Protein 3OXH (pdb70)

Secondary structure (DSSP, 8-state):
-TT--TTS--B-S---TTSEEEEEEEES-HHHHHHHHHHHH--EEEEE---EEEEEETTEEEEEEEE--S-----EEEEEEE-S-HHHHHTTTTTTT-EEEEEEEEETTTEEEEEEE-TT--EEEEEEESS--S-SB-SSTTSEEEEEEE-S-HHHHHHHHHHHH--EEEE--EEEEETTEEEEEEE--SSTT--SEEEEEEE-S-HHHHHHHHHHTT-EEEEEEEEETTTEEEEEEE-TTS-EEEEEEE-

Sequence (251 aa):
HHHSGSHMMPKRSEYRQGTPNWVDLQTTDQSAAKKFYTSSLFGWGYDDNPGVYSMATLNGEAVAAIAPMPPGAMPPIWNTYIAVDDVDAVVDKVVPGGGQVMMPAFDIGDAGRMSFITDPTGAAVGLWQANRHIGATLVNETGTLIWNELLTDKPDLALAFYEAVVGLTHSSMYRVLKAGDAEVGGCMEPPMPGVPNHWHVYFAVDDADATAAKAAAAGGQVIAEPADIPSVGRFAVLSDPQGAIFSVLKAA

Organism: Mycobacterium tuberculosis (strain ATCC 25618 / H37Rv) (NCBI:txid83332)

Structure (mmCIF, N/CA/C/O backbone):
data_3OXH
#
_entry.id   3OXH
#
_cell.length_a   81.597
_cell.length_b   81.981
_cell.length_c   36.037
_cell.angle_alpha   90.00
_cell.angle_beta   90.00
_cell.angle_gamma   90.00
#
_symmetry.space_group_name_H-M   'P 21 21 2'
#
loop_
_entity.id
_entity.type
_entity.pdbx_description
1 polymer 'RV0577 PROTEIN'
2 non-polymer 'CHLORIDE ION'
3 non-polymer 'PARA-MERCURY-BENZENESULFONIC ACID'
4 non-polymer Xylitol
5 water water
#
loop_
_atom_site.group_PDB
_atom_site.id
_atom_site.type_symbol
_atom_site.label_atom_id
_atom_site.label_alt_id
_atom_site.label_comp_id
_atom_site.label_asym_id
_atom_site.label_entity_id
_atom_site.label_seq_id
_atom_site.pdbx_PDB_ins_code
_atom_site.Cartn_x
_atom_site.Cartn_y
_atom_site.Cartn_z
_atom_site.occupancy
_atom_site.B_iso_or_equiv
_atom_site.auth_seq_id
_atom_site.auth_comp_id
_atom_site.auth_asym_id
_atom_site.auth_atom_id
_atom_site.pdbx_PDB_model_num
ATOM 1 N N . HIS A 1 8 ? 35.877 16.432 17.017 1.00 29.00 -13 HIS A N 1
ATOM 2 C CA . HIS A 1 8 ? 35.278 16.067 15.705 1.00 28.63 -13 HIS A CA 1
ATOM 3 C C . HIS A 1 8 ? 35.926 14.802 15.135 1.00 28.41 -13 HIS A C 1
ATOM 4 O O . HIS A 1 8 ? 37.139 14.636 15.238 1.00 28.58 -13 HIS A O 1
ATOM 11 N N . HIS A 1 9 ? 35.135 13.939 14.507 1.00 28.33 -12 HIS A N 1
ATOM 12 C CA . HIS A 1 9 ? 35.629 12.612 14.095 1.00 28.82 -12 HIS A CA 1
ATOM 13 C C . HIS A 1 9 ? 36.746 12.646 13.043 1.00 30.44 -12 HIS A C 1
ATOM 14 O O . HIS A 1 9 ? 37.582 11.751 12.993 1.00 30.64 -12 HIS A O 1
ATOM 21 N N . HIS A 1 10 ? 36.738 13.670 12.203 1.00 32.66 -11 HIS A N 1
ATOM 22 C CA . HIS A 1 10 ? 37.780 13.842 11.192 1.00 34.51 -11 HIS A CA 1
ATOM 23 C C . HIS A 1 10 ? 39.148 14.162 11.813 1.00 36.08 -11 HIS A C 1
ATOM 24 O O . HIS A 1 10 ? 40.135 14.296 11.091 1.00 37.04 -11 HIS A O 1
ATOM 31 N N . SER A 1 11 ? 39.201 14.300 13.138 1.00 37.53 -10 SER A N 1
ATOM 32 C CA . SER A 1 11 ? 40.442 14.620 13.844 1.00 38.65 -10 SER A CA 1
ATOM 33 C C . SER A 1 11 ? 41.428 13.463 13.799 1.00 39.22 -10 SER A C 1
ATOM 34 O O . SER A 1 11 ? 41.129 12.396 13.259 1.00 40.67 -10 SER A O 1
ATOM 37 N N . GLY A 1 18 ? 9.828 24.166 -14.472 1.00 35.56 -3 GLY A N 1
ATOM 38 C CA . GLY A 1 18 ? 10.736 23.278 -13.743 1.00 35.47 -3 GLY A CA 1
ATOM 39 C C . GLY A 1 18 ? 10.640 23.428 -12.232 1.00 35.26 -3 GLY A C 1
ATOM 40 O O . GLY A 1 18 ? 11.333 22.725 -11.492 1.00 35.99 -3 GLY A O 1
ATOM 41 N N . SER A 1 19 ? 9.764 24.323 -11.777 1.00 34.28 -2 SER A N 1
ATOM 42 C CA . SER A 1 19 ? 9.592 24.636 -10.351 1.00 33.53 -2 SER A CA 1
ATOM 43 C C . SER A 1 19 ? 9.204 23.442 -9.468 1.00 32.91 -2 SER A C 1
ATOM 44 O O . SER A 1 19 ? 9.445 23.454 -8.271 1.00 32.99 -2 SER A O 1
ATOM 47 N N . HIS A 1 20 ? 8.605 22.419 -10.072 1.00 31.75 -1 HIS A N 1
ATOM 48 C CA . HIS A 1 20 ? 8.053 21.249 -9.363 1.00 30.89 -1 HIS A CA 1
ATOM 49 C C . HIS A 1 20 ? 9.027 20.054 -9.291 1.00 30.03 -1 HIS A C 1
ATOM 50 O O . HIS A 1 20 ? 8.654 18.964 -8.886 1.00 29.98 -1 HIS A O 1
ATOM 57 N N . MET A 1 21 ? 10.266 20.254 -9.699 1.00 29.24 0 MET A N 1
ATOM 58 C CA . MET A 1 21 ? 11.182 19.130 -9.822 1.00 29.35 0 MET A CA 1
ATOM 59 C C . MET A 1 21 ? 11.609 18.610 -8.474 1.00 27.36 0 MET A C 1
ATOM 60 O O . MET A 1 21 ? 11.479 19.301 -7.453 1.00 25.78 0 MET A O 1
ATOM 65 N N . MET A 1 22 ? 12.111 17.385 -8.463 1.00 33.36 1 MET A N 1
ATOM 66 C CA . MET A 1 22 ? 12.571 16.818 -7.219 1.00 31.81 1 MET A CA 1
ATOM 67 C C . MET A 1 22 ? 13.802 17.559 -6.710 1.00 28.35 1 MET A C 1
ATOM 68 O O . MET A 1 22 ? 14.619 18.022 -7.497 1.00 27.00 1 MET A O 1
ATOM 73 N N . PRO A 1 23 ? 13.911 17.707 -5.382 1.00 25.76 2 PRO A N 1
ATOM 74 C CA . PRO A 1 23 ? 15.005 18.482 -4.805 1.00 24.40 2 PRO A CA 1
ATOM 75 C C . PRO A 1 23 ? 16.364 17.766 -4.833 1.00 23.96 2 PRO A C 1
ATOM 76 O O . PRO A 1 23 ? 17.008 17.628 -3.797 1.00 22.50 2 PRO A O 1
ATOM 80 N N . LYS A 1 24 ? 16.809 17.339 -6.013 1.00 25.10 3 LYS A N 1
ATOM 81 C CA . LYS A 1 24 ? 18.185 16.870 -6.169 1.00 25.94 3 LYS A CA 1
ATOM 82 C C . LYS A 1 24 ? 19.085 18.094 -6.083 1.00 25.32 3 LYS A C 1
ATOM 83 O O . LYS A 1 24 ? 18.675 19.195 -6.452 1.00 25.91 3 LYS A O 1
ATOM 89 N N . ARG A 1 25 ? 20.310 17.900 -5.603 1.00 24.32 4 ARG A N 1
ATOM 90 C CA . ARG A 1 25 ? 21.299 18.981 -5.538 1.00 23.61 4 ARG A CA 1
ATOM 91 C C . ARG A 1 25 ? 22.590 18.499 -6.188 1.00 23.63 4 ARG A C 1
ATOM 92 O O . ARG A 1 25 ? 23.006 17.358 -5.978 1.00 22.94 4 ARG A O 1
ATOM 95 N N . SER A 1 26 ? 23.204 19.347 -7.010 1.00 24.38 5 SER A N 1
ATOM 96 C CA . SER A 1 26 ? 24.469 18.992 -7.640 1.00 25.26 5 SER A CA 1
ATOM 97 C C . SER A 1 26 ? 25.539 20.014 -7.341 1.00 24.83 5 SER A C 1
ATOM 98 O O . SER A 1 26 ? 26.663 19.875 -7.809 1.00 25.41 5 SER A O 1
ATOM 101 N N . GLU A 1 27 ? 25.179 21.042 -6.584 1.00 23.41 6 GLU A N 1
ATOM 102 C CA . GLU A 1 27 ? 26.052 22.158 -6.311 1.00 23.92 6 GLU A CA 1
ATOM 103 C C . GLU A 1 27 ? 25.522 22.902 -5.091 1.00 21.91 6 GLU A C 1
ATOM 104 O O . GLU A 1 27 ? 24.316 22.891 -4.822 1.00 22.22 6 GLU A O 1
ATOM 110 N N . TYR A 1 28 ? 26.431 23.492 -4.318 1.00 20.98 7 TYR A N 1
ATOM 111 C CA . TYR A 1 28 ? 26.063 24.283 -3.149 1.00 19.48 7 TYR A CA 1
ATOM 112 C C . TYR A 1 28 ? 26.750 25.634 -3.188 1.00 20.36 7 TYR A C 1
ATOM 113 O O . TYR A 1 28 ? 27.977 25.692 -3.226 1.00 20.56 7 TYR A O 1
ATOM 122 N N . ARG A 1 29 ? 25.947 26.697 -3.151 1.00 20.20 8 ARG A N 1
ATOM 123 C CA . ARG A 1 29 ? 26.450 28.064 -3.025 1.00 22.04 8 ARG A CA 1
ATOM 124 C C . ARG A 1 29 ? 27.082 28.251 -1.659 1.00 19.74 8 ARG A C 1
ATOM 125 O O . ARG A 1 29 ? 26.596 27.714 -0.675 1.00 17.38 8 ARG A O 1
ATOM 133 N N . GLN A 1 30 ? 28.171 29.012 -1.594 1.00 19.38 9 GLN A N 1
ATOM 134 C CA . GLN A 1 30 ? 28.800 29.243 -0.307 1.00 18.03 9 GLN A CA 1
ATOM 135 C C . GLN A 1 30 ? 27.803 29.816 0.696 1.00 17.20 9 GLN A C 1
ATOM 136 O O . GLN A 1 30 ? 27.054 30.765 0.384 1.00 17.32 9 GLN A O 1
ATOM 142 N N . GLY A 1 31 ? 27.848 29.256 1.903 1.00 15.88 10 GLY A N 1
ATOM 143 C CA . GLY A 1 31 ? 26.983 29.655 3.006 1.00 15.44 10 GLY A CA 1
ATOM 144 C C . GLY A 1 31 ? 25.866 28.665 3.219 1.00 14.90 10 GLY A C 1
ATOM 145 O O . GLY A 1 31 ? 25.243 28.650 4.278 1.00 14.51 10 GLY A O 1
ATOM 146 N N . THR A 1 32 ? 25.625 27.809 2.229 1.00 14.57 11 THR A N 1
ATOM 147 C CA . THR A 1 32 ? 24.522 26.857 2.294 1.00 14.58 11 THR A CA 1
ATOM 148 C C . THR A 1 32 ? 24.921 25.603 3.090 1.00 13.99 11 THR A C 1
ATOM 149 O O . THR A 1 32 ? 25.924 24.967 2.775 1.00 13.62 11 THR A O 1
ATOM 153 N N . PRO A 1 33 ? 24.155 25.249 4.132 1.00 14.21 12 PRO A N 1
ATOM 154 C CA . PRO A 1 33 ? 24.465 23.959 4.751 1.00 13.93 12 PRO A CA 1
ATOM 155 C C . PRO A 1 33 ? 24.338 22.839 3.728 1.00 14.08 12 PRO A C 1
ATOM 156 O O . PRO A 1 33 ? 23.289 22.688 3.068 1.00 14.83 12 PRO A O 1
ATOM 160 N N . ASN A 1 34 ? 25.404 22.069 3.588 1.00 13.48 13 ASN A N 1
ATOM 161 C CA . ASN A 1 34 ? 25.523 21.109 2.511 1.00 14.22 13 ASN A CA 1
ATOM 162 C C . ASN A 1 34 ? 25.503 19.660 2.935 1.00 13.26 13 ASN A C 1
ATOM 163 O O . ASN A 1 34 ? 25.346 18.785 2.106 1.00 13.78 13 ASN A O 1
ATOM 168 N N . TRP A 1 35 ? 25.731 19.391 4.210 1.00 12.82 14 TRP A N 1
ATOM 169 C CA . TRP A 1 35 ? 25.946 18.027 4.644 1.00 12.73 14 TRP A CA 1
ATOM 170 C C . TRP A 1 35 ? 25.757 17.928 6.125 1.00 11.78 14 TRP A C 1
ATOM 171 O O . TRP A 1 35 ? 26.018 18.894 6.852 1.00 10.93 14 TRP A O 1
ATOM 182 N N . VAL A 1 36 ? 25.258 16.774 6.543 1.00 11.93 15 VAL A N 1
ATOM 183 C CA . VAL A 1 36 ? 25.279 16.390 7.958 1.00 11.91 15 VAL A CA 1
ATOM 184 C C . VAL A 1 36 ? 25.856 14.987 8.088 1.00 12.20 15 VAL A C 1
ATOM 185 O O . VAL A 1 36 ? 25.620 14.112 7.237 1.00 13.45 15 VAL A O 1
ATOM 189 N N . ASP A 1 37 ? 26.651 14.777 9.130 1.00 11.85 16 ASP A N 1
ATOM 190 C CA . ASP A 1 37 ? 27.073 13.428 9.470 1.00 12.63 16 ASP A CA 1
ATOM 191 C C . ASP A 1 37 ? 27.016 13.182 10.976 1.00 13.01 16 ASP A C 1
ATOM 192 O O . ASP A 1 37 ? 26.946 14.117 11.773 1.00 12.51 16 ASP A O 1
ATOM 197 N N . LEU A 1 38 ? 26.925 11.909 11.309 1.00 13.46 17 LEU A N 1
ATOM 198 C CA . LEU A 1 38 ? 26.796 11.432 12.677 1.00 13.51 17 LEU A CA 1
ATOM 199 C C . LEU A 1 38 ? 28.088 10.746 13.069 1.00 15.33 17 LEU A C 1
ATOM 200 O O . LEU A 1 38 ? 28.496 9.805 12.421 1.00 16.29 17 LEU A O 1
ATOM 205 N N . GLN A 1 39 ? 28.707 11.175 14.150 1.00 15.73 18 GLN A N 1
ATOM 206 C CA . GLN A 1 39 ? 29.819 10.424 14.715 1.00 17.66 18 GLN A CA 1
ATOM 207 C C . GLN A 1 39 ? 29.262 9.708 15.947 1.00 18.40 18 GLN A C 1
ATOM 208 O O . GLN A 1 39 ? 28.587 10.325 16.793 1.00 16.36 18 GLN A O 1
ATOM 214 N N . THR A 1 40 ? 29.507 8.401 16.020 1.00 19.91 19 THR A N 1
ATOM 215 C CA . THR A 1 40 ? 28.819 7.577 16.989 1.00 20.79 19 THR A CA 1
ATOM 216 C C . THR A 1 40 ? 29.659 6.420 17.514 1.00 22.80 19 THR A C 1
ATOM 217 O O . THR A 1 40 ? 30.637 5.992 16.894 1.00 23.10 19 THR A O 1
ATOM 221 N N . THR A 1 41 ? 29.233 5.922 18.667 1.00 24.23 20 THR A N 1
ATOM 222 C CA . THR A 1 41 ? 29.915 4.866 19.392 1.00 26.37 20 THR A CA 1
ATOM 223 C C . THR A 1 41 ? 29.584 3.476 18.836 1.00 27.29 20 THR A C 1
ATOM 224 O O . THR A 1 41 ? 30.278 2.500 19.133 1.00 28.48 20 THR A O 1
ATOM 228 N N . ASP A 1 42 ? 28.533 3.395 18.022 1.00 26.14 21 ASP A N 1
ATOM 229 C CA . ASP A 1 42 ? 28.073 2.132 17.480 1.00 26.96 21 ASP A CA 1
ATOM 230 C C . ASP A 1 42 ? 27.479 2.354 16.095 1.00 26.03 21 ASP A C 1
ATOM 231 O O . ASP A 1 42 ? 26.289 2.659 15.962 1.00 25.19 21 ASP A O 1
ATOM 236 N N . GLN A 1 43 ? 28.326 2.257 15.064 1.00 26.14 22 GLN A N 1
ATOM 237 C CA . GLN A 1 43 ? 27.896 2.553 13.691 1.00 25.51 22 GLN A CA 1
ATOM 238 C C . GLN A 1 43 ? 26.863 1.571 13.204 1.00 25.59 22 GLN A C 1
ATOM 239 O O . GLN A 1 43 ? 25.888 1.960 12.568 1.00 24.34 22 GLN A O 1
ATOM 245 N N . SER A 1 44 ? 27.086 0.293 13.507 1.00 27.00 23 SER A N 1
ATOM 246 C CA . SER A 1 44 ? 26.166 -0.766 13.095 1.00 28.04 23 SER A CA 1
ATOM 247 C C . SER A 1 44 ? 24.788 -0.512 13.652 1.00 26.44 23 SER A C 1
ATOM 248 O O . SER A 1 44 ? 23.795 -0.640 12.944 1.00 26.33 23 SER A O 1
ATOM 251 N N . ALA A 1 45 ? 24.735 -0.163 14.930 1.00 25.87 24 ALA A N 1
ATOM 252 C CA . ALA A 1 45 ? 23.453 0.027 15.597 1.00 24.69 24 ALA A CA 1
ATOM 253 C C . ALA A 1 45 ? 22.784 1.289 15.101 1.00 22.66 24 ALA A C 1
ATOM 254 O O . ALA A 1 45 ? 21.563 1.328 14.948 1.00 21.82 24 ALA A O 1
ATOM 256 N N . ALA A 1 46 ? 23.577 2.329 14.850 1.00 21.21 25 ALA A N 1
ATOM 257 C CA . ALA A 1 46 ? 23.030 3.582 14.343 1.00 19.55 25 ALA A CA 1
ATOM 258 C C . ALA A 1 46 ? 22.426 3.328 12.976 1.00 19.57 25 ALA A C 1
ATOM 259 O O . ALA A 1 46 ? 21.329 3.783 12.699 1.00 19.41 25 ALA A O 1
ATOM 261 N N . LYS A 1 47 ? 23.139 2.588 12.124 1.00 21.06 26 LYS A N 1
ATOM 262 C CA . LYS A 1 47 ? 22.615 2.218 10.798 1.00 21.53 26 LYS A CA 1
ATOM 263 C C . LYS A 1 47 ? 21.202 1.670 10.878 1.00 20.76 26 LYS A C 1
ATOM 264 O O . LYS A 1 47 ? 20.338 2.093 10.142 1.00 20.65 26 LYS A O 1
ATOM 270 N N . LYS A 1 48 ? 20.986 0.723 11.774 1.00 20.96 27 LYS A N 1
ATOM 271 C CA . LYS A 1 48 ? 19.689 0.059 11.885 1.00 21.90 27 LYS A CA 1
ATOM 272 C C . LYS A 1 48 ? 18.607 1.029 12.319 1.00 20.11 27 LYS A C 1
ATOM 273 O O . LYS A 1 48 ? 17.502 1.012 11.786 1.00 20.18 27 LYS A O 1
ATOM 279 N N . PHE A 1 49 ? 18.942 1.868 13.290 1.00 19.24 28 PHE A N 1
ATOM 280 C CA . PHE A 1 49 ? 18.005 2.860 13.806 1.00 18.13 28 PHE A CA 1
ATOM 281 C C . PHE A 1 49 ? 17.558 3.828 12.718 1.00 17.71 28 PHE A C 1
ATOM 282 O O . PHE A 1 49 ? 16.373 4.048 12.541 1.00 17.82 28 PHE A O 1
ATOM 290 N N . TYR A 1 50 ? 18.504 4.406 11.980 1.00 17.36 29 TYR A N 1
ATOM 291 C CA . TYR A 1 50 ? 18.155 5.407 10.961 1.00 16.65 29 TYR A CA 1
ATOM 292 C C . TYR A 1 50 ? 17.482 4.771 9.757 1.00 17.44 29 TYR A C 1
ATOM 293 O O . TYR A 1 50 ? 16.641 5.408 9.111 1.00 18.00 29 TYR A O 1
ATOM 302 N N . THR A 1 51 ? 17.792 3.504 9.494 1.00 18.86 30 THR A N 1
ATOM 303 C CA . THR A 1 51 ? 17.002 2.72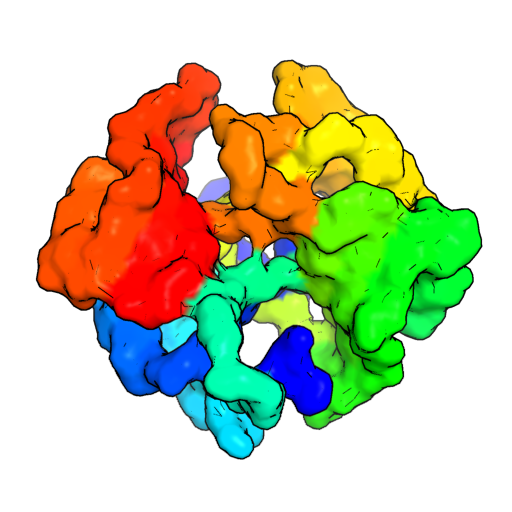1 8.551 1.00 19.66 30 THR A CA 1
ATOM 304 C C . THR A 1 51 ? 15.540 2.586 9.023 1.00 19.26 30 THR A C 1
ATOM 305 O O . THR A 1 51 ? 14.620 2.771 8.233 1.00 19.04 30 THR A O 1
ATOM 309 N N A SER A 1 52 ? 15.344 2.270 10.301 0.50 19.33 31 SER A N 1
ATOM 310 N N B SER A 1 52 ? 15.336 2.263 10.295 0.50 19.32 31 SER A N 1
ATOM 311 C CA A SER A 1 52 ? 13.998 2.172 10.881 0.50 19.29 31 SER A CA 1
ATOM 312 C CA B SER A 1 52 ? 13.980 2.183 10.832 0.50 19.25 31 SER A CA 1
ATOM 313 C C A SER A 1 52 ? 13.186 3.457 10.675 0.50 18.54 31 SER A C 1
ATOM 314 C C B SER A 1 52 ? 13.217 3.478 10.549 0.50 18.54 31 SER A C 1
ATOM 315 O O A SER A 1 52 ? 12.013 3.398 10.311 0.50 18.82 31 SER A O 1
ATOM 316 O O B SER A 1 52 ? 12.129 3.451 9.979 0.50 19.13 31 SER A O 1
ATOM 321 N N . LEU A 1 53 ? 13.802 4.612 10.919 1.00 17.38 32 LEU A N 1
ATOM 322 C CA . LEU A 1 53 ? 13.104 5.884 10.791 1.00 16.81 32 LEU A CA 1
ATOM 323 C C . LEU A 1 53 ? 12.990 6.421 9.376 1.00 16.80 32 LEU A C 1
ATOM 324 O O . LEU A 1 53 ? 11.941 6.970 9.021 1.00 15.80 32 LEU A O 1
ATOM 329 N N . PHE A 1 54 ? 14.060 6.298 8.591 1.00 16.07 33 PHE A N 1
ATOM 330 C CA . PHE A 1 54 ? 14.163 7.006 7.310 1.00 16.61 33 PHE A CA 1
ATOM 331 C C . PHE A 1 54 ? 14.351 6.120 6.064 1.00 18.05 33 PHE A C 1
ATOM 332 O O . PHE A 1 54 ? 14.280 6.618 4.940 1.00 18.38 33 PHE A O 1
ATOM 340 N N . GLY A 1 55 ? 14.603 4.833 6.262 1.00 19.18 34 GLY A N 1
ATOM 341 C CA . GLY A 1 55 ? 14.691 3.880 5.152 1.00 20.14 34 GLY A CA 1
ATOM 342 C C . GLY A 1 55 ? 16.029 3.880 4.437 1.00 20.85 34 GLY A C 1
ATOM 343 O O . GLY A 1 55 ? 16.149 3.293 3.356 1.00 21.23 34 GLY A O 1
ATOM 344 N N . TRP A 1 56 ? 17.037 4.498 5.056 1.00 19.19 35 TRP A N 1
ATOM 345 C CA . TRP A 1 56 ? 18.375 4.610 4.490 1.00 19.62 35 TRP A CA 1
ATOM 346 C C . TRP A 1 56 ? 19.004 3.241 4.228 1.00 21.56 35 TRP A C 1
ATOM 347 O O . TRP A 1 56 ? 18.846 2.309 5.023 1.00 22.94 35 TRP A O 1
ATOM 358 N N . GLY A 1 57 ? 19.704 3.134 3.106 1.00 22.59 36 GLY A N 1
ATOM 359 C CA . GLY A 1 57 ? 20.693 2.073 2.875 1.00 23.67 36 GLY A CA 1
ATOM 360 C C . GLY A 1 57 ? 22.051 2.703 3.106 1.00 23.56 36 GLY A C 1
ATOM 361 O O . GLY A 1 57 ? 22.130 3.912 3.423 1.00 21.93 36 GLY A O 1
ATOM 362 N N . TYR A 1 58 ? 23.128 1.923 2.978 1.00 24.90 37 TYR A N 1
ATOM 363 C CA . TYR A 1 58 ? 24.471 2.463 3.186 1.00 25.21 37 TYR A CA 1
ATOM 364 C C . TYR A 1 58 ? 25.512 1.977 2.188 1.00 27.39 37 TYR A C 1
ATOM 365 O O . TYR A 1 58 ? 25.466 0.840 1.738 1.00 28.79 37 TYR A O 1
ATOM 374 N N . ASP A 1 59 ? 26.442 2.865 1.855 1.00 28.21 38 ASP A N 1
ATOM 375 C CA . ASP A 1 59 ? 27.648 2.498 1.098 1.00 30.64 38 ASP A CA 1
ATOM 376 C C . ASP A 1 59 ? 28.858 2.749 1.986 1.00 30.79 38 ASP A C 1
ATOM 377 O O . ASP A 1 59 ? 29.198 3.897 2.252 1.00 29.17 38 ASP A O 1
ATOM 382 N N . ASP A 1 60 ? 29.499 1.675 2.445 1.00 32.58 39 ASP A N 1
ATOM 383 C CA . ASP A 1 60 ? 30.667 1.785 3.322 1.00 33.40 39 ASP A CA 1
ATOM 384 C C . ASP A 1 60 ? 31.933 2.108 2.536 1.00 34.68 39 ASP A C 1
ATOM 385 O O . ASP A 1 60 ? 32.272 1.397 1.585 1.00 36.34 39 ASP A O 1
ATOM 390 N N . ASN A 1 61 ? 32.643 3.153 2.952 1.00 34.38 40 ASN A N 1
ATOM 391 C CA . ASN A 1 61 ? 33.875 3.578 2.288 1.00 35.65 40 ASN A CA 1
ATOM 392 C C . ASN A 1 61 ? 35.010 3.670 3.296 1.00 35.70 40 ASN A C 1
ATOM 393 O O . ASN A 1 61 ? 34.874 4.305 4.326 1.00 33.61 40 ASN A O 1
ATOM 398 N N . PRO A 1 62 ? 36.143 3.045 3.001 1.00 37.73 41 PRO A N 1
ATOM 399 C CA . PRO A 1 62 ? 37.292 3.103 3.910 1.00 38.67 41 PRO A CA 1
ATOM 400 C C . PRO A 1 62 ? 37.907 4.486 4.028 1.00 38.30 41 PRO A C 1
ATOM 401 O O . PRO A 1 62 ? 37.555 5.262 4.928 1.00 38.38 41 PRO A O 1
ATOM 402 N N . GLY A 1 68 ? 39.143 3.172 9.742 1.00 39.34 47 GLY A N 1
ATOM 403 C CA . GLY A 1 68 ? 37.713 2.904 9.892 1.00 38.26 47 GLY A CA 1
ATOM 404 C C . GLY A 1 68 ? 36.958 3.093 8.587 1.00 37.06 47 GLY A C 1
ATOM 405 O O . GLY A 1 68 ? 37.562 3.256 7.527 1.00 37.20 47 GLY A O 1
ATOM 406 N N . VAL A 1 69 ? 35.629 3.094 8.685 1.00 35.15 48 VAL A N 1
ATOM 407 C CA . VAL A 1 69 ? 34.744 3.112 7.528 1.00 33.45 48 VAL A CA 1
ATOM 408 C C . VAL A 1 69 ? 33.761 4.264 7.673 1.00 30.45 48 VAL A C 1
ATOM 409 O O . VAL A 1 69 ? 33.186 4.440 8.741 1.00 29.17 48 VAL A O 1
ATOM 413 N N . TYR A 1 70 ? 33.597 5.050 6.607 1.00 28.00 49 TYR A N 1
ATOM 414 C CA . TYR A 1 70 ? 32.601 6.132 6.542 1.00 25.82 49 TYR A CA 1
ATOM 415 C C . TYR A 1 70 ? 31.383 5.590 5.797 1.00 25.74 49 TYR A C 1
ATOM 416 O O . TYR A 1 70 ? 31.465 5.253 4.609 1.00 26.88 49 TYR A O 1
ATOM 425 N N . SER A 1 71 ? 30.260 5.475 6.497 1.00 24.35 50 SER A N 1
ATOM 426 C CA . SER A 1 71 ? 29.086 4.827 5.939 1.00 24.33 50 SER A CA 1
ATOM 427 C C . SER A 1 71 ? 28.154 5.888 5.345 1.00 23.01 50 SER A C 1
ATOM 428 O O . SER A 1 71 ? 27.473 6.579 6.074 1.00 21.18 50 SER A O 1
ATOM 431 N N . MET A 1 72 ? 28.130 5.988 4.020 1.00 23.74 51 MET A N 1
ATOM 432 C CA . MET A 1 72 ? 27.305 6.956 3.303 1.00 23.45 51 MET A CA 1
ATOM 433 C C . MET A 1 72 ? 25.862 6.480 3.270 1.00 22.97 51 MET A C 1
ATOM 434 O O . MET A 1 72 ? 25.572 5.418 2.700 1.00 23.94 51 MET A O 1
ATOM 439 N N . ALA A 1 73 ? 24.971 7.254 3.874 1.00 21.06 52 ALA A N 1
ATOM 440 C CA . ALA A 1 73 ? 23.546 6.914 3.915 1.00 21.33 52 ALA A CA 1
ATOM 441 C C . ALA A 1 73 ? 22.927 7.313 2.587 1.00 21.79 52 ALA A C 1
ATOM 442 O O . ALA A 1 73 ? 23.141 8.426 2.093 1.00 20.62 52 ALA A O 1
ATOM 444 N N . THR A 1 74 ? 22.158 6.391 2.025 1.00 22.47 53 THR A N 1
ATOM 445 C CA . THR A 1 74 ? 21.566 6.583 0.723 1.00 23.91 53 THR A CA 1
ATOM 446 C C . THR A 1 74 ? 20.067 6.314 0.756 1.00 24.07 53 THR A C 1
ATOM 447 O O . THR A 1 74 ? 19.585 5.479 1.507 1.00 22.90 53 THR A O 1
ATOM 451 N N . LEU A 1 75 ? 19.347 7.041 -0.086 1.00 24.91 54 LEU A N 1
ATOM 452 C CA . LEU A 1 75 ? 17.918 6.891 -0.228 1.00 25.66 54 LEU A CA 1
ATOM 453 C C . LEU A 1 75 ? 17.616 7.193 -1.685 1.00 27.53 54 LEU A C 1
ATOM 454 O O . LEU A 1 75 ? 18.051 8.225 -2.214 1.00 27.25 54 LEU A O 1
ATOM 459 N N . ASN A 1 76 ? 16.917 6.272 -2.348 1.00 30.01 55 ASN A N 1
ATOM 460 C CA . ASN A 1 76 ? 16.576 6.416 -3.764 1.00 32.09 55 ASN A CA 1
ATOM 461 C C . ASN A 1 76 ? 17.771 6.781 -4.633 1.00 32.95 55 ASN A C 1
ATOM 462 O O . ASN A 1 76 ? 17.688 7.699 -5.453 1.00 33.77 55 ASN A O 1
ATOM 464 N N . GLY A 1 77 ? 18.882 6.062 -4.445 1.00 32.80 56 GLY A N 1
ATOM 465 C CA . GLY A 1 77 ? 20.112 6.299 -5.193 1.00 32.68 56 GLY A CA 1
ATOM 466 C C . GLY A 1 77 ? 20.879 7.594 -4.942 1.00 31.25 56 GLY A C 1
ATOM 467 O O . GLY A 1 77 ? 21.742 7.957 -5.745 1.00 32.06 56 GLY A O 1
ATOM 468 N N . GLU A 1 78 ? 20.582 8.286 -3.841 1.00 28.51 57 GLU A N 1
ATOM 469 C CA . GLU A 1 78 ? 21.183 9.595 -3.550 1.00 27.08 57 GLU A CA 1
ATOM 470 C C . GLU A 1 78 ? 21.837 9.611 -2.174 1.00 24.19 57 GLU A C 1
ATOM 471 O O . GLU A 1 78 ? 21.404 8.920 -1.287 1.00 24.30 57 GLU A O 1
ATOM 477 N N . ALA A 1 79 ? 22.907 10.382 -2.038 1.00 22.88 58 ALA A N 1
ATOM 478 C CA . ALA A 1 79 ? 23.625 10.555 -0.781 1.00 21.11 58 ALA A CA 1
ATOM 479 C C . ALA A 1 79 ? 22.878 11.573 0.060 1.00 19.03 58 ALA A C 1
ATOM 480 O O . ALA A 1 79 ? 22.627 12.692 -0.379 1.00 16.92 58 ALA A O 1
ATOM 482 N N . VAL A 1 80 ? 22.494 11.181 1.270 1.00 17.85 59 VAL A N 1
ATOM 483 C CA . VAL A 1 80 ? 21.676 12.055 2.103 1.00 16.89 59 VAL A CA 1
ATOM 484 C C . VAL A 1 80 ? 22.349 12.459 3.414 1.00 15.35 59 VAL A C 1
ATOM 485 O O . VAL A 1 80 ? 22.062 13.535 3.937 1.00 14.94 59 VAL A O 1
ATOM 489 N N . ALA A 1 81 ? 23.244 11.610 3.912 1.00 15.46 60 ALA A N 1
ATOM 490 C CA . ALA A 1 81 ? 23.990 11.872 5.152 1.00 14.65 60 ALA A CA 1
ATOM 491 C C . ALA A 1 81 ? 25.061 10.778 5.291 1.00 15.50 60 ALA A C 1
ATOM 492 O O . ALA A 1 81 ? 25.234 9.974 4.390 1.00 16.90 60 ALA A O 1
ATOM 494 N N . ALA A 1 82 ? 25.791 10.759 6.403 1.00 15.18 61 ALA A N 1
ATOM 495 C CA . ALA A 1 82 ? 26.710 9.652 6.681 1.00 15.52 61 ALA A CA 1
ATOM 496 C C . ALA A 1 82 ? 26.785 9.375 8.167 1.00 16.22 61 ALA A C 1
ATOM 497 O O . ALA A 1 82 ? 26.374 10.205 8.983 1.00 14.44 61 ALA A O 1
ATOM 499 N N . ILE A 1 83 ? 27.290 8.180 8.479 1.00 17.39 62 ILE A N 1
ATOM 500 C CA . ILE A 1 83 ? 27.497 7.717 9.844 1.00 18.66 62 ILE A CA 1
ATOM 501 C C . ILE A 1 83 ? 28.957 7.306 9.958 1.00 19.80 62 ILE A C 1
ATOM 502 O O . ILE A 1 83 ? 29.439 6.515 9.158 1.00 20.31 62 ILE A O 1
ATOM 507 N N . ALA A 1 84 ? 29.650 7.907 10.921 1.00 21.06 63 ALA A N 1
ATOM 508 C CA . ALA A 1 84 ? 31.094 7.753 11.085 1.00 22.63 63 ALA A CA 1
ATOM 509 C C . ALA A 1 84 ? 31.380 7.201 12.476 1.00 25.20 63 ALA A C 1
ATOM 510 O O . ALA A 1 84 ? 30.587 7.389 13.390 1.00 23.61 63 ALA A O 1
ATOM 512 N N . PRO A 1 85 ? 32.541 6.555 12.653 1.00 28.73 64 PRO A N 1
ATOM 513 C CA . PRO A 1 85 ? 32.873 6.050 13.976 1.00 31.50 64 PRO A CA 1
ATOM 514 C C . PRO A 1 85 ? 33.509 7.168 14.784 1.00 33.33 64 PRO A C 1
ATOM 515 O O . PRO A 1 85 ? 33.883 8.198 14.221 1.00 33.08 64 PRO A O 1
ATOM 519 N N . MET A 1 86 ? 33.602 7.001 16.097 1.00 36.51 65 MET A N 1
ATOM 520 C CA . MET A 1 86 ? 34.271 8.006 16.914 1.00 38.74 65 MET A CA 1
ATOM 521 C C . MET A 1 86 ? 35.771 7.936 16.635 1.00 41.59 65 MET A C 1
ATOM 522 O O . MET A 1 86 ? 36.278 6.900 16.192 1.00 43.28 65 MET A O 1
ATOM 527 N N . PRO A 1 87 ? 36.488 9.036 16.902 1.00 43.36 66 PRO A N 1
ATOM 528 C CA . PRO A 1 87 ? 37.944 8.998 17.010 1.00 46.27 66 PRO A CA 1
ATOM 529 C C . PRO A 1 87 ? 38.333 8.525 18.422 1.00 48.61 66 PRO A C 1
ATOM 530 O O . PRO A 1 87 ? 37.445 8.259 19.231 1.00 49.17 66 PRO A O 1
ATOM 534 N N . PRO A 1 88 ? 39.642 8.385 18.721 1.00 51.17 67 PRO A N 1
ATOM 535 C CA . PRO A 1 88 ? 40.040 8.193 20.132 1.00 52.77 67 PRO A CA 1
ATOM 536 C C . PRO A 1 88 ? 39.489 9.265 21.094 1.00 52.71 67 PRO A C 1
ATOM 537 O O . PRO A 1 88 ? 38.951 10.282 20.649 1.00 51.64 67 PRO A O 1
ATOM 541 N N . GLY A 1 89 ? 39.629 9.025 22.397 1.00 54.48 68 GLY A N 1
ATOM 542 C CA . GLY A 1 89 ? 39.127 9.940 23.431 1.00 54.23 68 GLY A CA 1
ATOM 543 C C . GLY A 1 89 ? 37.777 9.517 23.992 1.00 54.27 68 GLY A C 1
ATOM 544 O O . GLY A 1 89 ? 36.809 9.405 23.251 1.00 53.23 68 GLY A O 1
ATOM 545 N N . ALA A 1 90 ? 37.723 9.297 25.306 1.00 56.01 69 ALA A N 1
ATOM 546 C CA . ALA A 1 90 ? 36.504 8.868 26.013 1.00 55.98 69 ALA A CA 1
ATOM 547 C C . ALA A 1 90 ? 36.138 7.419 25.708 1.00 56.70 69 ALA A C 1
ATOM 548 O O . ALA A 1 90 ? 35.219 6.863 26.313 1.00 57.08 69 ALA A O 1
ATOM 550 N N . MET A 1 94 ? 32.295 9.451 25.075 1.00 42.89 73 MET A N 1
ATOM 551 C CA . MET A 1 94 ? 31.805 10.665 24.414 1.00 41.57 73 MET A CA 1
ATOM 552 C C . MET A 1 94 ? 30.382 10.531 23.875 1.00 38.33 73 MET A C 1
ATOM 553 O O . MET A 1 94 ? 30.031 9.514 23.293 1.00 38.36 73 MET A O 1
ATOM 558 N N . PRO A 1 95 ? 29.573 11.591 24.015 1.00 35.52 74 PRO A N 1
ATOM 559 C CA . PRO A 1 95 ? 28.240 11.541 23.453 1.00 32.58 74 PRO A CA 1
ATOM 560 C C . PRO A 1 95 ? 28.292 11.621 21.915 1.00 28.92 74 PRO A C 1
ATOM 561 O O . PRO A 1 95 ? 29.006 12.465 21.365 1.00 27.77 74 PRO A O 1
ATOM 565 N N . PRO A 1 96 ? 27.573 10.727 21.223 1.00 26.37 75 PRO A N 1
ATOM 566 C CA . PRO A 1 96 ? 27.480 10.831 19.764 1.00 23.59 75 PRO A CA 1
ATOM 567 C C . PRO A 1 96 ? 26.830 12.139 19.357 1.00 21.24 75 PRO A C 1
ATOM 568 O O . PRO A 1 96 ? 26.030 12.693 20.114 1.00 20.10 75 PRO A O 1
ATOM 572 N N . ILE A 1 97 ? 27.173 12.640 18.181 1.00 18.94 76 ILE A N 1
ATOM 573 C CA . ILE A 1 97 ? 26.657 13.952 17.784 1.00 18.51 76 ILE A CA 1
ATOM 574 C C . ILE A 1 97 ? 26.445 14.024 16.280 1.00 15.70 76 ILE A C 1
ATOM 575 O O . ILE A 1 97 ? 27.197 13.426 15.508 1.00 15.75 76 ILE A O 1
ATOM 580 N N . TRP A 1 98 ? 25.389 14.733 15.890 1.00 13.56 77 TRP A N 1
ATOM 581 C CA . TRP A 1 98 ? 25.150 15.087 14.508 1.00 12.92 77 TRP A CA 1
ATOM 582 C C . TRP A 1 98 ? 25.881 16.403 14.204 1.00 12.31 77 TRP A C 1
ATOM 583 O O . TRP A 1 98 ? 25.572 17.464 14.794 1.00 12.39 77 TRP A O 1
ATOM 594 N N . ASN A 1 99 ? 26.790 16.304 13.237 1.00 11.74 78 ASN A N 1
ATOM 595 C CA . ASN A 1 99 ? 27.606 17.411 12.741 1.00 11.30 78 ASN A CA 1
ATOM 596 C C . ASN A 1 99 ? 26.946 18.049 11.535 1.00 10.68 78 ASN A C 1
ATOM 597 O O . ASN A 1 99 ? 26.292 17.369 10.738 1.00 10.47 78 ASN A O 1
ATOM 602 N N . THR A 1 100 ? 27.144 19.359 11.406 1.00 9.91 79 THR A N 1
ATOM 603 C CA . THR A 1 100 ? 26.682 20.159 10.262 1.00 9.86 79 THR A CA 1
ATOM 604 C C . THR A 1 100 ? 27.882 20.771 9.543 1.00 10.58 79 THR A C 1
ATOM 605 O O . THR A 1 100 ? 28.864 21.187 10.198 1.00 11.32 79 THR A O 1
ATOM 609 N N . TYR A 1 101 ? 27.794 20.830 8.210 1.00 11.02 80 TYR A N 1
ATOM 610 C CA . TYR A 1 101 ? 28.804 21.449 7.369 1.00 12.06 80 TYR A CA 1
ATOM 611 C C . TYR A 1 101 ? 28.141 22.521 6.508 1.00 11.95 80 TYR A C 1
ATOM 612 O O . TYR A 1 101 ? 26.977 22.377 6.112 1.00 11.62 80 TYR A O 1
ATOM 621 N N . ILE A 1 102 ? 28.877 23.602 6.275 1.00 12.92 81 ILE A N 1
ATOM 622 C CA . ILE A 1 102 ? 28.460 24.694 5.402 1.00 13.45 81 ILE A CA 1
ATOM 623 C C . ILE A 1 102 ? 29.427 24.731 4.211 1.00 13.47 81 ILE A C 1
ATOM 624 O O . ILE A 1 102 ? 30.654 24.678 4.391 1.00 12.47 81 ILE A O 1
ATOM 629 N N . ALA A 1 103 ? 28.874 24.788 3.009 1.00 13.67 82 ALA A N 1
ATOM 630 C CA . ALA A 1 103 ? 29.668 24.871 1.794 1.00 14.40 82 ALA A CA 1
ATOM 631 C C . ALA A 1 103 ? 30.476 26.164 1.723 1.00 14.23 82 ALA A C 1
ATOM 632 O O . ALA A 1 103 ? 29.951 27.239 1.994 1.00 13.91 82 ALA A O 1
ATOM 634 N N . VAL A 1 104 ? 31.757 26.060 1.351 1.00 15.38 83 VAL A N 1
ATOM 635 C CA . VAL A 1 104 ? 32.590 27.233 1.048 1.00 15.98 83 VAL A CA 1
ATOM 636 C C . VAL A 1 104 ? 33.405 27.014 -0.245 1.00 17.47 83 VAL A C 1
ATOM 637 O O . VAL A 1 104 ? 33.721 25.868 -0.597 1.00 17.34 83 VAL A O 1
ATOM 641 N N . ASP A 1 105 ? 33.705 28.108 -0.940 1.00 18.75 84 ASP A N 1
ATOM 642 C CA . ASP A 1 105 ? 34.506 28.070 -2.170 1.00 20.30 84 ASP A CA 1
ATOM 643 C C . ASP A 1 105 ? 35.997 27.852 -1.890 1.00 20.41 84 ASP A C 1
ATOM 644 O O . ASP A 1 105 ? 36.682 27.126 -2.628 1.00 20.54 84 ASP A O 1
ATOM 649 N N . ASP A 1 106 ? 36.504 28.523 -0.861 1.00 19.71 85 ASP A N 1
ATOM 650 C CA . ASP A 1 106 ? 37.934 28.483 -0.521 1.00 20.39 85 ASP A CA 1
ATOM 651 C C . ASP A 1 106 ? 38.030 28.427 0.992 1.00 19.06 85 ASP A C 1
ATOM 652 O O . ASP A 1 106 ? 37.989 29.460 1.661 1.00 1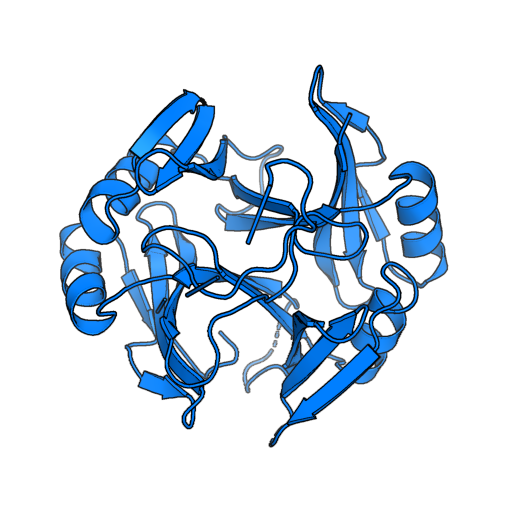7.38 85 ASP A O 1
ATOM 657 N N . VAL A 1 107 ? 38.105 27.207 1.523 1.00 18.09 86 VAL A N 1
ATOM 658 C CA . VAL A 1 107 ? 38.104 27.001 2.982 1.00 17.49 86 VAL A CA 1
ATOM 659 C C . VAL A 1 107 ? 39.291 27.690 3.663 1.00 17.86 86 VAL A C 1
ATOM 660 O O . VAL A 1 107 ? 39.127 28.284 4.727 1.00 17.01 86 VAL A O 1
ATOM 664 N N . ASP A 1 108 ? 40.474 27.644 3.051 1.00 18.89 87 ASP A N 1
ATOM 665 C CA . ASP A 1 108 ? 41.636 28.359 3.593 1.00 20.19 87 ASP A CA 1
ATOM 666 C C . ASP A 1 108 ? 41.347 29.852 3.790 1.00 19.62 87 ASP A C 1
ATOM 667 O O . ASP A 1 108 ? 41.679 30.425 4.823 1.00 20.41 87 ASP A O 1
ATOM 672 N N . ALA A 1 109 ? 40.710 30.473 2.804 1.00 19.85 88 ALA A N 1
ATOM 673 C CA . ALA A 1 109 ? 40.415 31.904 2.862 1.00 19.91 88 ALA A CA 1
ATOM 674 C C . ALA A 1 109 ? 39.388 32.212 3.957 1.00 18.79 88 ALA A C 1
ATOM 675 O O . ALA A 1 109 ? 39.482 33.235 4.650 1.00 18.67 88 ALA A O 1
ATOM 677 N N . VAL A 1 110 ? 38.391 31.340 4.081 1.00 18.25 89 VAL A N 1
ATOM 678 C CA . VAL A 1 110 ? 37.340 31.502 5.081 1.00 17.47 89 VAL A CA 1
ATOM 679 C C . VAL A 1 110 ? 37.926 31.334 6.478 1.00 16.90 89 VAL A C 1
ATOM 680 O O . VAL A 1 110 ? 37.631 32.121 7.369 1.00 17.24 89 VAL A O 1
ATOM 684 N N . VAL A 1 111 ? 38.793 30.332 6.646 1.00 16.75 90 VAL A N 1
ATOM 685 C CA . VAL A 1 111 ? 39.396 30.039 7.934 1.00 17.11 90 VAL A CA 1
ATOM 686 C C . VAL A 1 111 ? 40.178 31.248 8.440 1.00 18.09 90 VAL A C 1
ATOM 687 O O . VAL A 1 111 ? 40.179 31.533 9.630 1.00 19.11 90 VAL A O 1
ATOM 691 N N . ASP A 1 112 ? 40.824 31.954 7.511 1.00 19.09 91 ASP A N 1
ATOM 692 C CA . ASP A 1 112 ? 41.603 33.159 7.821 1.00 20.38 91 ASP A CA 1
ATOM 693 C C . ASP A 1 112 ? 40.783 34.285 8.461 1.00 20.12 91 ASP A C 1
ATOM 694 O O . ASP A 1 112 ? 41.362 35.194 9.060 1.00 20.87 91 ASP A O 1
ATOM 699 N N . LYS A 1 113 ? 39.460 34.232 8.296 1.00 18.23 92 LYS A N 1
ATOM 700 C CA . LYS A 1 113 ? 38.533 35.225 8.851 1.00 18.66 92 LYS A CA 1
ATOM 701 C C . LYS A 1 113 ? 37.947 34.829 10.193 1.00 17.23 92 LYS A C 1
ATOM 702 O O . LYS A 1 113 ? 37.300 35.642 10.875 1.00 15.84 92 LYS A O 1
ATOM 708 N N . VAL A 1 114 ? 38.169 33.582 10.593 1.00 15.61 93 VAL A N 1
ATOM 709 C CA . VAL A 1 114 ? 37.497 33.066 11.791 1.00 15.43 93 VAL A CA 1
ATOM 710 C C . VAL A 1 114 ? 37.960 33.749 13.078 1.00 16.00 93 VAL A C 1
ATOM 711 O O . VAL A 1 114 ? 37.156 34.281 13.825 1.00 16.03 93 VAL A O 1
ATOM 715 N N . VAL A 1 115 ? 39.257 33.754 13.339 1.00 17.25 94 VAL A N 1
ATOM 716 C CA . VAL A 1 115 ? 39.737 34.325 14.593 1.00 18.14 94 VAL A CA 1
ATOM 717 C C . VAL A 1 115 ? 39.540 35.853 14.662 1.00 18.87 94 VAL A C 1
ATOM 718 O O . VAL A 1 115 ? 39.092 36.359 15.688 1.00 18.27 94 VAL A O 1
ATOM 722 N N . PRO A 1 116 ? 39.853 36.575 13.568 1.00 19.86 95 PRO A N 1
ATOM 723 C CA . PRO A 1 116 ? 39.492 37.999 13.516 1.00 20.69 95 PRO A CA 1
ATOM 724 C C . PRO A 1 116 ? 38.003 38.257 13.785 1.00 20.22 95 PRO A C 1
ATOM 725 O O . PRO A 1 116 ? 37.663 39.255 14.411 1.00 21.29 95 PRO A O 1
ATOM 729 N N . GLY A 1 117 ? 37.139 37.366 13.300 1.00 19.39 96 GLY A N 1
ATOM 730 C CA . GLY A 1 117 ? 35.692 37.439 13.545 1.00 18.93 96 GLY A CA 1
ATOM 731 C C . GLY A 1 117 ? 35.221 37.003 14.920 1.00 18.41 96 GLY A C 1
ATOM 732 O O . GLY A 1 117 ? 34.037 37.094 15.227 1.00 18.93 96 GLY A O 1
ATOM 733 N N . GLY A 1 118 ? 36.135 36.514 15.754 1.00 17.99 97 GLY A N 1
ATOM 734 C CA . GLY A 1 118 ? 35.831 36.196 17.141 1.00 18.21 97 GLY A CA 1
ATOM 735 C C . GLY A 1 118 ? 35.502 34.740 17.409 1.00 16.92 97 GLY A C 1
ATOM 736 O O . GLY A 1 118 ? 35.077 34.386 18.517 1.00 16.93 97 GLY A O 1
ATOM 737 N N . GLY A 1 119 ? 35.682 33.900 16.398 1.00 16.18 98 GLY A N 1
ATOM 738 C CA . GLY A 1 119 ? 35.475 32.458 16.528 1.00 14.98 98 GLY A CA 1
ATOM 739 C C . GLY A 1 119 ? 36.790 31.722 16.766 1.00 15.91 98 GLY A C 1
ATOM 740 O O . GLY A 1 119 ? 37.837 32.350 17.049 1.00 15.69 98 GLY A O 1
ATOM 741 N N . GLN A 1 120 ? 36.737 30.399 16.682 1.00 14.99 99 GLN A N 1
ATOM 742 C CA . GLN A 1 120 ? 37.901 29.540 16.955 1.00 16.11 99 GLN A CA 1
ATOM 743 C C . GLN A 1 120 ? 37.998 28.511 15.839 1.00 14.36 99 GLN A C 1
ATOM 744 O O . GLN A 1 120 ? 36.981 28.055 15.310 1.00 13.26 99 GLN A O 1
ATOM 750 N N . VAL A 1 121 ? 39.215 28.149 15.480 1.00 13.98 100 VAL A N 1
ATOM 751 C CA . VAL A 1 121 ? 39.424 27.120 14.479 1.00 14.32 100 VAL A CA 1
ATOM 752 C C . VAL 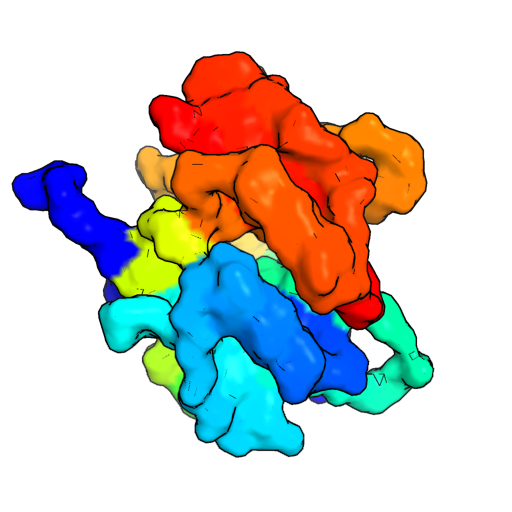A 1 121 ? 39.772 25.864 15.283 1.00 15.12 100 VAL A C 1
ATOM 753 O O . VAL A 1 121 ? 40.905 25.701 15.712 1.00 14.52 100 VAL A O 1
ATOM 757 N N . MET A 1 122 ? 38.784 25.018 15.520 1.00 15.33 101 MET A N 1
ATOM 758 C CA . MET A 1 122 ? 38.968 23.823 16.370 1.00 17.21 101 MET A CA 1
ATOM 759 C C . MET A 1 122 ? 39.861 22.805 15.702 1.00 17.62 101 MET A C 1
ATOM 760 O O . MET A 1 122 ? 40.806 22.270 16.310 1.00 18.00 101 MET A O 1
ATOM 765 N N . MET A 1 123 ? 39.581 22.570 14.429 1.00 17.93 102 MET A N 1
ATOM 766 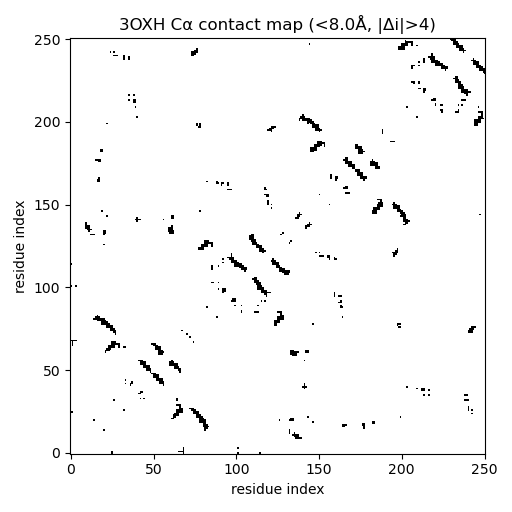C CA . MET A 1 123 ? 40.354 21.678 13.601 1.00 21.10 102 MET A CA 1
ATOM 767 C C . MET A 1 123 ? 40.813 22.439 12.377 1.00 19.66 102 MET A C 1
ATOM 768 O O . MET A 1 123 ? 39.986 22.875 11.569 1.00 18.38 102 MET A O 1
ATOM 773 N N . PRO A 1 124 ? 42.138 22.627 12.240 1.00 19.88 103 PRO A N 1
ATOM 774 C CA . PRO A 1 124 ? 42.654 23.309 11.065 1.00 19.79 103 PRO A CA 1
ATOM 775 C C . PRO A 1 124 ? 42.282 22.616 9.755 1.00 19.12 103 PRO A C 1
ATOM 776 O O . PRO A 1 124 ? 42.015 21.414 9.748 1.00 19.06 103 PRO A O 1
ATOM 780 N N . ALA A 1 125 ? 42.270 23.387 8.678 1.00 18.86 104 ALA A N 1
ATOM 781 C CA . ALA A 1 125 ? 41.909 22.885 7.359 1.00 18.82 104 ALA A CA 1
ATOM 782 C C . ALA A 1 125 ? 42.805 21.741 6.927 1.00 20.19 104 ALA A C 1
ATOM 783 O O . ALA A 1 125 ? 44.045 21.831 7.011 1.00 19.40 104 ALA A O 1
ATOM 785 N N . PHE A 1 126 ? 42.172 20.677 6.445 1.00 19.77 105 PHE A N 1
ATOM 786 C CA . PHE A 1 126 ? 42.912 19.587 5.819 1.00 22.53 105 PHE A CA 1
ATOM 787 C C . PHE A 1 126 ? 42.068 18.839 4.804 1.00 21.33 105 PHE A C 1
ATOM 788 O O . PHE A 1 126 ? 40.832 18.889 4.818 1.00 20.04 105 PHE A O 1
ATOM 796 N N . ASP A 1 127 ? 42.772 18.115 3.953 1.00 22.87 106 ASP A N 1
ATOM 797 C CA . ASP A 1 127 ? 42.185 17.351 2.876 1.00 22.89 106 ASP A CA 1
ATOM 798 C C . ASP A 1 127 ? 41.663 16.022 3.399 1.00 23.71 106 ASP A C 1
ATOM 799 O O . ASP A 1 127 ? 42.382 15.295 4.096 1.00 24.08 106 ASP A O 1
ATOM 804 N N . ILE A 1 128 ? 40.431 15.694 3.025 1.00 23.51 107 ILE A N 1
ATOM 805 C CA . ILE A 1 128 ? 39.815 14.418 3.365 1.00 25.02 107 ILE A CA 1
ATOM 806 C C . ILE A 1 128 ? 39.863 13.563 2.117 1.00 25.80 107 ILE A C 1
ATOM 807 O O . ILE A 1 128 ? 38.985 13.662 1.267 1.00 25.15 107 ILE A O 1
ATOM 812 N N . GLY A 1 129 ? 40.909 12.753 1.969 1.00 27.85 108 GLY A N 1
ATOM 813 C CA . GLY A 1 129 ? 41.077 11.975 0.745 1.00 29.22 108 GLY A CA 1
ATOM 814 C C . GLY A 1 129 ? 40.965 12.899 -0.453 1.00 29.13 108 GLY A C 1
ATOM 815 O O . GLY A 1 129 ? 41.528 13.995 -0.440 1.00 29.42 108 GLY A O 1
ATOM 816 N N . ASP A 1 130 ? 40.209 12.476 -1.464 1.00 29.55 109 ASP A N 1
ATOM 817 C CA . ASP A 1 130 ? 39.788 13.372 -2.540 1.00 29.72 109 ASP A CA 1
ATOM 818 C C . ASP A 1 130 ? 38.321 13.808 -2.428 1.00 27.85 109 ASP A C 1
ATOM 819 O O . ASP A 1 130 ? 37.748 14.322 -3.392 1.00 28.00 109 ASP A O 1
ATOM 824 N N . ALA A 1 131 ? 37.719 13.621 -1.256 1.00 26.15 110 ALA A N 1
ATOM 825 C CA . ALA A 1 131 ? 36.335 14.040 -1.035 1.00 24.22 110 ALA A CA 1
ATOM 826 C C . ALA A 1 131 ? 36.204 15.561 -1.025 1.00 23.24 110 ALA A C 1
ATOM 827 O O . ALA A 1 131 ? 35.241 16.128 -1.550 1.00 22.18 110 ALA A O 1
ATOM 829 N N . GLY A 1 132 ? 37.183 16.212 -0.403 1.00 22.99 111 GLY A N 1
ATOM 830 C CA . GLY A 1 132 ? 37.189 17.654 -0.279 1.00 22.14 111 GLY A CA 1
ATOM 831 C C . GLY A 1 132 ? 38.144 18.094 0.810 1.00 21.61 111 GLY A C 1
ATOM 832 O O . GLY A 1 132 ? 38.961 17.296 1.306 1.00 21.87 111 GLY A O 1
ATOM 833 N N . ARG A 1 133 ? 38.038 19.366 1.164 1.00 19.70 112 ARG A N 1
ATOM 834 C CA . ARG A 1 133 ? 38.892 19.967 2.165 1.00 19.72 112 ARG A CA 1
ATOM 835 C C . ARG A 1 133 ? 37.985 20.610 3.201 1.00 18.54 112 ARG A C 1
ATOM 836 O O . ARG A 1 133 ? 37.027 21.282 2.852 1.00 17.32 112 ARG A O 1
ATOM 844 N N . MET A 1 134 ? 38.287 20.415 4.474 1.00 18.65 113 MET A N 1
ATOM 845 C CA . MET A 1 134 ? 37.417 20.940 5.521 1.00 19.10 113 MET A CA 1
ATOM 846 C C . MET A 1 134 ? 38.163 21.469 6.718 1.00 17.62 113 MET A C 1
ATOM 847 O O . MET A 1 134 ? 39.300 21.107 6.965 1.00 17.37 113 MET A O 1
ATOM 852 N N . SER A 1 135 ? 37.472 22.309 7.475 1.00 15.78 114 SER A N 1
ATOM 853 C CA . SER A 1 135 ? 37.947 22.799 8.762 1.00 14.99 114 SER A CA 1
ATOM 854 C C . SER A 1 135 ? 36.735 22.700 9.693 1.00 14.31 114 SER A C 1
ATOM 855 O O . SER A 1 135 ? 35.596 22.769 9.228 1.00 13.53 114 SER A O 1
ATOM 858 N N . PHE A 1 136 ? 36.977 22.538 10.984 1.00 14.53 115 PHE A N 1
ATOM 859 C CA . PHE A 1 136 ? 35.892 22.548 11.960 1.00 14.40 115 PHE A CA 1
ATOM 860 C C . PHE A 1 136 ? 36.079 23.765 12.868 1.00 14.40 115 PHE A C 1
ATOM 861 O O . PHE A 1 136 ? 37.123 23.893 13.511 1.00 14.04 115 PHE A O 1
ATOM 869 N N . ILE A 1 137 ? 35.074 24.638 12.911 1.00 12.94 116 ILE A N 1
ATOM 870 C CA . ILE A 1 137 ? 35.164 25.888 13.663 1.00 13.44 116 ILE A CA 1
ATOM 871 C C . ILE A 1 137 ? 34.058 26.054 14.678 1.00 12.97 116 ILE A C 1
ATOM 872 O O . ILE A 1 137 ? 33.058 25.322 14.655 1.00 11.96 116 ILE A O 1
ATOM 877 N N . THR A 1 138 ? 34.260 27.005 15.589 1.00 12.58 117 THR A N 1
ATOM 878 C CA . THR A 1 138 ? 33.180 27.490 16.430 1.00 13.75 117 THR A CA 1
ATOM 879 C C . THR A 1 138 ? 32.961 28.964 16.194 1.00 13.72 117 THR A C 1
ATOM 880 O O . THR A 1 138 ? 33.922 29.733 16.016 1.00 15.11 117 THR A O 1
ATOM 884 N N . ASP A 1 139 ? 31.694 29.374 16.228 1.00 13.69 118 ASP A N 1
ATOM 885 C CA . ASP A 1 139 ? 31.377 30.782 16.161 1.00 13.48 118 ASP A CA 1
ATOM 886 C C . ASP A 1 139 ? 31.641 31.432 17.531 1.00 13.95 118 ASP A C 1
ATOM 887 O O . ASP A 1 139 ? 32.021 30.731 18.491 1.00 14.77 118 ASP A O 1
ATOM 892 N N . PRO A 1 140 ? 31.493 32.774 17.640 1.00 14.50 119 PRO A N 1
ATOM 893 C CA . PRO A 1 140 ? 31.799 33.417 18.908 1.00 15.58 119 PRO A CA 1
ATOM 894 C C . PRO A 1 140 ? 30.939 32.982 20.113 1.00 16.24 119 PRO A C 1
ATOM 895 O O . PRO A 1 140 ? 31.314 33.280 21.253 1.00 17.45 119 PRO A O 1
ATOM 899 N N . THR A 1 141 ? 29.818 32.298 19.858 1.00 15.42 120 THR A N 1
ATOM 900 C CA . THR A 1 141 ? 28.909 31.808 20.901 1.00 16.23 120 THR A CA 1
ATOM 901 C C . THR A 1 141 ? 29.209 30.347 21.254 1.00 17.00 120 THR A C 1
ATOM 90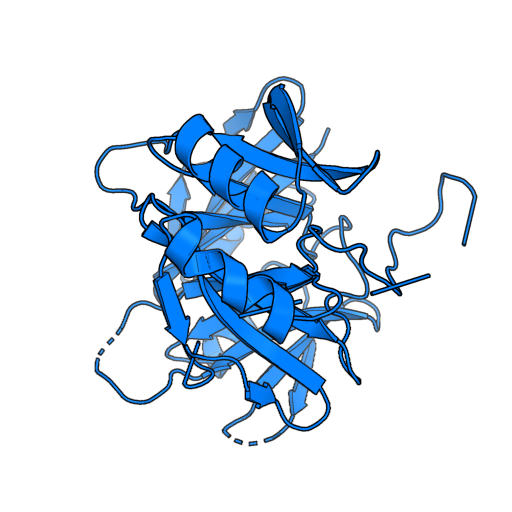2 O O . THR A 1 141 ? 28.590 29.779 22.158 1.00 16.57 120 THR A O 1
ATOM 906 N N . GLY A 1 142 ? 30.173 29.757 20.547 1.00 16.58 121 GLY A N 1
ATOM 907 C CA . GLY A 1 142 ? 30.640 28.405 20.848 1.00 16.50 121 GLY A CA 1
ATOM 908 C C . GLY A 1 142 ? 29.956 27.301 20.039 1.00 15.60 121 GLY A C 1
ATOM 909 O O . GLY A 1 142 ? 30.227 26.122 20.280 1.00 16.08 121 GLY A O 1
ATOM 910 N N . ALA A 1 143 ? 29.080 27.649 19.086 1.00 13.83 122 ALA A N 1
ATOM 911 C CA . ALA A 1 143 ? 28.435 26.640 18.239 1.00 12.81 122 ALA A CA 1
ATOM 912 C C . ALA A 1 143 ? 29.415 26.158 17.186 1.00 12.99 122 ALA A C 1
ATOM 913 O O . ALA A 1 143 ? 30.058 26.963 16.522 1.00 12.37 122 ALA A O 1
ATOM 915 N N . ALA A 1 144 ? 29.512 24.835 17.033 1.00 12.48 123 ALA A N 1
ATOM 916 C CA . ALA A 1 144 ? 30.515 24.228 16.146 1.00 12.15 123 ALA A CA 1
ATOM 917 C C . ALA A 1 144 ? 29.886 23.877 14.822 1.00 11.16 123 ALA A C 1
ATOM 918 O O . ALA A 1 144 ? 28.729 23.455 14.746 1.00 10.45 123 ALA A O 1
ATOM 920 N N . VAL A 1 145 ? 30.656 24.069 13.766 1.00 10.83 124 VAL A N 1
ATOM 921 C CA . VAL A 1 145 ? 30.209 23.754 12.427 1.00 10.97 124 VAL A CA 1
ATOM 922 C C . VAL A 1 145 ? 31.408 23.477 11.535 1.00 11.66 124 VAL A C 1
ATOM 923 O O . VAL A 1 145 ? 32.501 24.014 11.745 1.00 12.62 124 VAL A O 1
ATOM 927 N N . GLY A 1 146 ? 31.198 22.620 10.541 1.00 11.83 125 GLY A N 1
ATOM 928 C CA . GLY A 1 146 ? 32.215 22.323 9.570 1.00 11.91 125 GLY A CA 1
ATOM 929 C C . GLY A 1 146 ? 32.139 23.298 8.395 1.00 12.62 125 GLY A C 1
ATOM 930 O O . GLY A 1 146 ? 31.067 23.841 8.059 1.00 11.63 125 GLY A O 1
ATOM 931 N N . LEU A 1 147 ? 33.287 23.541 7.785 1.00 12.77 126 LEU A N 1
ATOM 932 C CA . LEU A 1 147 ? 33.383 24.313 6.546 1.00 13.13 126 LEU A CA 1
ATOM 933 C C . LEU A 1 147 ? 33.868 23.348 5.496 1.00 14.12 126 LEU A C 1
ATOM 934 O O . LEU A 1 147 ? 34.947 22.787 5.642 1.00 15.35 126 LEU A O 1
ATOM 939 N N . TRP A 1 148 ? 33.091 23.165 4.439 1.00 13.85 127 TRP A N 1
ATOM 940 C CA . TRP A 1 148 ? 33.369 22.127 3.463 1.00 14.54 127 TRP A CA 1
ATOM 941 C C . TRP A 1 148 ? 33.640 22.703 2.069 1.00 15.66 127 TRP A C 1
ATOM 942 O O . TRP A 1 148 ? 32.759 23.312 1.444 1.00 15.32 127 TRP A O 1
ATOM 953 N N . GLN A 1 149 ? 34.859 22.491 1.577 1.00 16.79 128 GLN A N 1
ATOM 954 C CA . GLN A 1 149 ? 35.214 22.830 0.197 1.00 18.18 128 GLN A CA 1
ATOM 955 C C . GLN A 1 149 ? 35.214 21.536 -0.625 1.00 18.73 128 GLN A C 1
ATOM 956 O O . GLN A 1 149 ? 36.103 20.677 -0.483 1.00 19.37 128 GLN A O 1
ATOM 962 N N . ALA A 1 150 ? 34.194 21.377 -1.459 1.00 19.02 129 ALA A N 1
ATOM 963 C CA . ALA A 1 150 ? 34.014 20.141 -2.223 1.00 19.96 129 ALA A CA 1
ATOM 964 C C . ALA A 1 150 ? 35.137 19.836 -3.206 1.00 21.70 129 ALA A C 1
ATOM 965 O O . ALA A 1 150 ? 35.662 20.729 -3.880 1.00 21.48 129 ALA A O 1
ATOM 967 N N . ASN A 1 151 ? 35.501 18.558 -3.282 1.00 22.81 130 ASN A N 1
ATOM 968 C CA . ASN A 1 151 ? 36.277 18.039 -4.400 1.00 24.96 130 ASN A CA 1
ATOM 969 C C . ASN A 1 151 ? 35.377 16.980 -5.040 1.00 25.75 130 ASN A C 1
ATOM 970 O O . ASN A 1 151 ? 34.476 17.347 -5.785 1.00 27.55 130 ASN A O 1
ATOM 975 N N . ARG A 1 152 ? 35.563 15.700 -4.729 1.00 25.54 131 ARG A N 1
ATOM 976 C CA . ARG A 1 152 ? 34.659 14.656 -5.221 1.00 25.67 131 ARG A CA 1
ATOM 977 C C . ARG A 1 152 ? 33.278 14.671 -4.551 1.00 24.53 131 ARG A C 1
ATOM 978 O O . ARG A 1 152 ? 32.277 14.400 -5.204 1.00 24.84 131 ARG A O 1
ATOM 980 N N . HIS A 1 153 ? 33.226 14.993 -3.259 1.00 22.92 132 HIS A N 1
ATOM 981 C CA . HIS A 1 153 ? 31.977 14.932 -2.485 1.00 22.37 132 HIS A CA 1
ATOM 982 C C . HIS A 1 153 ? 31.453 16.346 -2.305 1.00 21.52 132 HIS A C 1
ATOM 983 O O . HIS A 1 153 ? 32.153 17.190 -1.766 1.00 20.13 132 HIS A O 1
ATOM 990 N N . ILE A 1 154 ? 30.234 16.608 -2.772 1.00 21.39 133 ILE A N 1
ATOM 991 C CA . ILE A 1 154 ? 29.640 17.943 -2.663 1.00 21.52 133 ILE A CA 1
ATOM 992 C C . ILE A 1 154 ? 28.843 18.134 -1.393 1.00 19.60 133 ILE A C 1
ATOM 993 O O . ILE A 1 154 ? 28.654 19.254 -0.944 1.00 19.08 133 ILE A O 1
ATOM 998 N N . GLY A 1 155 ? 28.386 17.030 -0.815 1.00 18.96 134 GLY A N 1
ATOM 999 C CA . GLY A 1 155 ? 27.329 17.056 0.177 1.00 18.05 134 GLY A CA 1
ATOM 1000 C C . GLY A 1 155 ? 26.171 16.187 -0.263 1.00 17.82 134 GLY A C 1
ATOM 1001 O O . GLY A 1 155 ? 26.342 15.257 -1.057 1.00 18.93 134 GLY A O 1
ATOM 1002 N N . ALA A 1 156 ? 24.988 16.521 0.239 1.00 17.34 135 ALA A N 1
ATOM 1003 C CA . ALA A 1 156 ? 23.771 15.761 -0.016 1.00 17.66 135 ALA A CA 1
ATOM 1004 C C . ALA A 1 156 ? 23.333 15.986 -1.452 1.00 19.20 135 ALA A C 1
ATOM 1005 O O . ALA A 1 156 ? 23.345 17.122 -1.926 1.00 20.00 135 ALA A O 1
ATOM 1007 N N . THR A 1 157 ? 22.963 14.915 -2.148 1.00 19.33 136 THR A N 1
ATOM 1008 C CA . THR A 1 157 ? 22.476 15.054 -3.514 1.00 20.94 136 THR A CA 1
ATOM 1009 C C . THR A 1 157 ? 20.956 15.008 -3.569 1.00 20.28 136 THR A C 1
ATOM 1010 O O . THR A 1 157 ? 20.378 15.160 -4.638 1.00 21.21 136 THR A O 1
ATOM 1014 N N . LEU A 1 158 ? 20.338 14.770 -2.418 1.00 18.98 137 LEU A N 1
ATOM 1015 C CA . LEU A 1 158 ? 18.899 14.885 -2.252 1.00 18.39 137 LEU A CA 1
ATOM 1016 C C . LEU A 1 158 ? 18.632 15.487 -0.876 1.00 17.02 137 LEU A C 1
ATOM 1017 O O . LEU A 1 158 ? 19.243 15.067 0.114 1.00 15.36 137 LEU A O 1
ATOM 1022 N N . VAL A 1 159 ? 17.738 16.477 -0.833 1.00 16.40 138 VAL A N 1
ATOM 1023 C CA . VAL A 1 159 ? 17.326 17.147 0.393 1.00 16.06 138 VAL A CA 1
ATOM 1024 C C . VAL A 1 159 ? 15.819 17.376 0.380 1.00 16.65 138 VAL A C 1
ATOM 1025 O O . VAL A 1 159 ? 15.146 17.124 -0.633 1.00 17.40 138 VAL A O 1
ATOM 1029 N N . ASN A 1 160 ? 15.301 17.838 1.522 1.00 15.32 139 ASN A N 1
ATOM 1030 C CA . ASN A 1 160 ? 13.887 18.208 1.693 1.00 17.28 139 ASN A CA 1
ATOM 1031 C C . ASN A 1 160 ? 12.842 17.073 1.641 1.00 18.10 139 ASN A C 1
ATOM 1032 O O . ASN A 1 160 ? 11.881 17.083 2.436 1.00 18.96 139 ASN A O 1
ATOM 1037 N N . GLU A 1 161 ? 13.036 16.082 0.772 1.00 18.96 140 GLU A N 1
ATOM 1038 C CA . GLU A 1 161 ? 12.124 14.943 0.699 1.00 20.50 140 GLU A CA 1
ATOM 1039 C C . GLU A 1 161 ? 12.115 14.155 1.990 1.00 18.30 140 GLU A C 1
ATOM 1040 O O . GLU A 1 161 ? 13.064 14.191 2.746 1.00 16.54 140 GLU A O 1
ATOM 1046 N N . THR A 1 162 ? 11.043 13.400 2.208 1.00 18.64 141 THR A N 1
ATOM 1047 C CA . THR A 1 162 ? 10.948 12.510 3.364 1.00 18.33 141 THR A CA 1
ATOM 1048 C C . THR A 1 162 ? 12.212 11.657 3.488 1.00 17.47 141 THR A C 1
ATOM 1049 O O . THR A 1 162 ? 12.668 11.100 2.501 1.00 17.94 141 THR A O 1
ATOM 1053 N N . GLY A 1 163 ? 12.750 11.571 4.700 1.00 15.41 142 GLY A N 1
ATOM 1054 C CA . GLY A 1 163 ? 13.939 10.801 5.005 1.00 15.05 142 GLY A CA 1
ATOM 1055 C C . GLY A 1 163 ? 15.261 11.524 4.794 1.00 14.47 142 GLY A C 1
ATOM 1056 O O . GLY A 1 163 ? 16.335 10.934 4.990 1.00 15.41 142 GLY A O 1
ATOM 1057 N N . THR A 1 164 ? 15.219 12.788 4.382 1.00 13.72 143 THR A N 1
ATOM 1058 C CA . THR A 1 164 ? 16.448 13.526 4.048 1.00 13.07 143 THR A CA 1
ATOM 1059 C C . THR A 1 164 ? 16.539 14.817 4.859 1.00 13.03 143 THR A C 1
ATOM 1060 O O . THR A 1 164 ? 15.602 15.191 5.570 1.00 12.54 143 THR A O 1
ATOM 1064 N N . LEU A 1 165 ? 17.691 15.479 4.784 1.00 12.53 144 LEU A N 1
ATOM 1065 C CA . LEU A 1 165 ? 17.907 16.719 5.501 1.00 11.58 144 LEU A CA 1
ATOM 1066 C C . LEU A 1 165 ? 16.965 17.805 5.008 1.00 12.22 144 LEU A C 1
ATOM 1067 O O . LEU A 1 165 ? 16.953 18.097 3.803 1.00 12.39 144 LEU A O 1
ATOM 1072 N N . ILE A 1 166 ? 16.178 18.376 5.926 1.00 11.70 145 ILE A N 1
ATOM 1073 C CA . ILE A 1 166 ? 15.228 19.448 5.586 1.00 13.20 145 ILE A CA 1
ATOM 1074 C C . ILE A 1 166 ? 15.546 20.823 6.179 1.00 12.63 145 ILE A C 1
ATOM 1075 O O . ILE A 1 166 ? 15.229 21.839 5.557 1.00 14.29 145 ILE A O 1
ATOM 1080 N N . TRP A 1 167 ? 16.199 20.883 7.336 1.00 10.65 146 TRP A N 1
ATOM 1081 C CA . TRP A 1 167 ? 16.488 22.177 7.953 1.00 11.11 146 TRP A CA 1
ATOM 1082 C C . TRP A 1 167 ? 17.690 22.110 8.848 1.00 10.86 146 TRP A C 1
ATOM 1083 O O . TRP A 1 167 ? 17.915 21.092 9.532 1.00 10.33 146 TRP A O 1
ATOM 1094 N N . ASN A 1 168 ? 18.466 23.201 8.820 1.00 10.77 147 ASN A N 1
ATOM 1095 C CA . ASN A 1 168 ? 19.587 23.386 9.709 1.00 11.47 147 ASN A CA 1
ATOM 1096 C C . ASN A 1 168 ? 19.340 24.637 10.485 1.00 11.33 147 ASN A C 1
ATOM 1097 O O . ASN A 1 168 ? 19.108 25.690 9.892 1.00 10.54 147 ASN A O 1
ATOM 1102 N N . GLU A 1 169 ? 19.403 24.526 11.808 1.00 10.55 148 GLU A N 1
ATOM 1103 C CA . GLU A 1 169 ? 19.005 25.626 12.671 1.00 11.00 148 GLU A CA 1
ATOM 1104 C C . GLU A 1 169 ? 20.034 25.894 13.739 1.00 10.59 148 GLU A C 1
ATOM 1105 O O . GLU A 1 169 ? 20.331 25.009 14.554 1.00 11.55 148 GLU A O 1
ATOM 1111 N N . LEU A 1 170 ? 20.578 27.105 13.730 1.00 11.65 149 LEU A N 1
ATOM 1112 C CA . LEU A 1 170 ? 21.512 27.521 14.742 1.00 10.98 149 LEU A CA 1
ATOM 1113 C C . LEU A 1 170 ? 20.761 27.926 15.987 1.00 11.92 149 LEU A C 1
ATOM 1114 O O . LEU A 1 170 ? 20.047 28.934 15.984 1.00 12.61 149 LEU A O 1
ATOM 1119 N N . LEU A 1 171 ? 20.926 27.148 17.042 1.00 12.32 150 LEU A N 1
ATOM 1120 C CA . LEU A 1 171 ? 20.348 27.439 18.340 1.00 13.08 150 LEU A CA 1
ATOM 1121 C C . LEU A 1 171 ? 21.411 28.082 19.180 1.00 13.38 150 LEU A C 1
ATOM 1122 O O . LEU A 1 171 ? 22.412 27.447 19.516 1.00 12.62 150 LEU A O 1
ATOM 1127 N N . THR A 1 172 ? 21.244 29.364 19.464 1.00 13.93 151 THR A N 1
ATOM 1128 C CA . THR A 1 172 ? 22.271 30.084 20.193 1.00 15.07 151 THR A CA 1
ATOM 1129 C C . THR A 1 172 ? 21.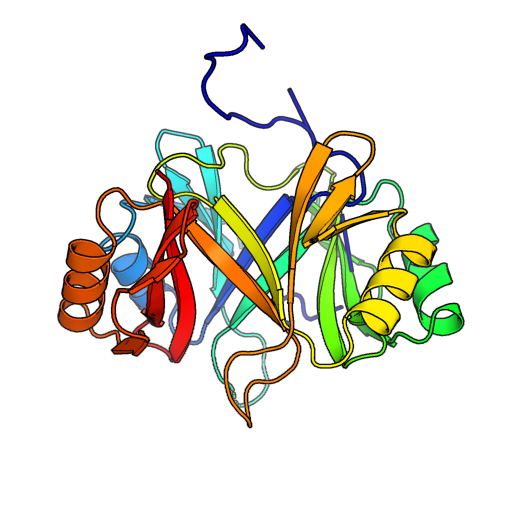669 31.141 21.100 1.00 15.81 151 THR A C 1
ATOM 1130 O O . THR A 1 172 ? 20.651 31.736 20.767 1.00 16.75 151 THR A O 1
ATOM 1134 N N . ASP A 1 173 ? 22.304 31.392 22.240 1.00 16.60 152 ASP A N 1
ATOM 1135 C CA . ASP A 1 173 ? 21.790 32.419 23.152 1.00 17.85 152 ASP A CA 1
ATOM 1136 C C . ASP A 1 173 ? 22.113 33.849 22.718 1.00 18.34 152 ASP A C 1
ATOM 1137 O O . ASP A 1 173 ? 21.652 34.802 23.346 1.00 18.94 152 ASP A O 1
ATOM 1142 N N . LYS A 1 174 ? 22.908 33.994 21.661 1.00 17.78 153 LYS A N 1
ATOM 1143 C CA . LYS A 1 174 ? 23.236 35.328 21.143 1.00 18.29 153 LYS A CA 1
ATOM 1144 C C . LYS A 1 174 ? 23.170 35.289 19.625 1.00 17.12 153 LYS A C 1
ATOM 1145 O O . LYS A 1 174 ? 24.208 35.294 18.954 1.00 16.27 153 LYS A O 1
ATOM 1151 N N . PRO A 1 175 ? 21.941 35.217 19.080 1.00 16.69 154 PRO A N 1
ATOM 1152 C CA . PRO A 1 175 ? 21.726 35.191 17.626 1.00 15.93 154 PRO A CA 1
ATOM 1153 C C . PRO A 1 175 ? 22.414 36.282 16.806 1.00 16.79 154 PRO A C 1
ATOM 1154 O O . PRO A 1 175 ? 23.076 35.949 15.832 1.00 16.41 154 PRO A O 1
ATOM 1158 N N . ASP A 1 176 ? 22.271 37.558 17.168 1.00 18.20 155 ASP A N 1
ATOM 1159 C CA . ASP A 1 176 ? 22.880 38.614 16.356 1.00 19.04 155 ASP A CA 1
ATOM 1160 C C . ASP A 1 176 ? 24.403 38.534 16.359 1.00 18.76 155 ASP A C 1
ATOM 1161 O O . ASP A 1 176 ? 25.014 38.766 15.322 1.00 18.35 155 ASP A O 1
ATOM 1166 N N . LEU A 1 177 ? 25.002 38.217 17.507 1.00 17.98 156 LEU A N 1
ATOM 1167 C CA . LEU A 1 177 ? 26.461 38.086 17.604 1.00 18.47 156 LEU A CA 1
ATOM 1168 C C . LEU A 1 177 ? 26.907 36.931 16.719 1.00 16.61 156 LEU A C 1
ATOM 1169 O O . LEU A 1 177 ? 27.890 37.024 15.958 1.00 16.37 156 LEU A O 1
ATOM 1174 N N . ALA A 1 178 ? 26.190 35.825 16.806 1.00 15.32 157 ALA A N 1
ATOM 1175 C CA . ALA A 1 178 ? 26.543 34.664 15.994 1.00 13.65 157 ALA A CA 1
ATOM 1176 C C . ALA A 1 178 ? 26.409 34.998 14.532 1.00 13.38 157 ALA A C 1
ATOM 1177 O O . ALA A 1 178 ? 27.294 34.704 13.734 1.00 13.07 157 ALA A O 1
ATOM 1179 N N . LEU A 1 179 ? 25.287 35.597 14.169 1.00 13.35 158 LEU A N 1
ATOM 1180 C CA . LEU A 1 179 ? 25.001 35.842 12.759 1.00 13.73 158 LEU A CA 1
ATOM 1181 C C . LEU A 1 179 ? 25.885 36.905 12.132 1.00 14.24 158 LEU A C 1
ATOM 1182 O O . LEU A 1 179 ? 26.158 36.841 10.922 1.00 15.07 158 LEU A O 1
ATOM 1187 N N . ALA A 1 180 ? 26.376 37.847 12.929 1.00 15.53 159 ALA A N 1
ATOM 1188 C CA . ALA A 1 180 ? 27.348 38.837 12.420 1.00 16.28 159 ALA A CA 1
ATOM 1189 C C . ALA A 1 180 ? 28.629 38.119 11.983 1.00 16.14 159 ALA A C 1
ATOM 1190 O O . ALA A 1 180 ? 29.255 38.484 10.984 1.00 15.66 159 ALA A O 1
ATOM 1192 N N . PHE A 1 181 ? 29.001 37.092 12.748 1.00 15.23 160 PHE A N 1
ATOM 1193 C CA . PHE A 1 181 ? 30.160 36.231 12.439 1.00 14.57 160 PHE A CA 1
ATOM 1194 C C . PHE A 1 181 ? 29.991 35.448 11.116 1.00 14.36 160 PHE A C 1
ATOM 1195 O O . PHE A 1 181 ? 30.906 35.429 10.290 1.00 14.28 160 PHE A O 1
ATOM 1203 N N . TYR A 1 182 ? 28.839 34.815 10.912 1.00 13.60 161 TYR A N 1
ATOM 1204 C CA . TYR A 1 182 ? 28.600 34.096 9.651 1.00 13.70 161 TYR A CA 1
ATOM 1205 C C . TYR A 1 182 ? 28.560 35.049 8.445 1.00 15.33 161 TYR A C 1
ATOM 1206 O O . TYR A 1 182 ? 28.975 34.695 7.345 1.00 15.02 161 TYR A O 1
ATOM 1215 N N . GLU A 1 183 ? 28.035 36.246 8.640 1.00 16.37 162 GLU A N 1
ATOM 1216 C CA . GLU A 1 183 ? 28.103 37.253 7.579 1.00 18.85 162 GLU A CA 1
ATOM 1217 C C . GLU A 1 183 ? 29.557 37.585 7.265 1.00 18.38 162 GLU A C 1
ATOM 1218 O O . GLU A 1 183 ? 29.976 37.556 6.091 1.00 19.64 162 GLU A O 1
ATOM 1224 N N . ALA A 1 184 ? 30.345 37.880 8.293 1.00 18.29 163 ALA A N 1
ATOM 1225 C CA . ALA A 1 184 ? 31.742 38.253 8.065 1.00 18.72 163 ALA A CA 1
ATOM 1226 C C . ALA A 1 184 ? 32.567 37.128 7.415 1.00 18.69 163 ALA A C 1
ATOM 1227 O O . ALA A 1 184 ? 33.425 37.397 6.562 1.00 19.27 163 ALA A O 1
ATOM 1229 N N . VAL A 1 185 ? 32.298 35.879 7.768 1.00 17.52 164 VAL A N 1
ATOM 1230 C CA . VAL A 1 185 ? 33.182 34.783 7.376 1.00 18.41 164 VAL A CA 1
ATOM 1231 C C . VAL A 1 185 ? 32.721 34.008 6.146 1.00 17.86 164 VAL A C 1
ATOM 1232 O O . VAL A 1 185 ? 33.559 33.634 5.333 1.00 17.86 164 VAL A O 1
ATOM 1236 N N . VAL A 1 186 ? 31.419 33.763 6.011 1.00 18.35 165 VAL A N 1
ATOM 1237 C CA . VAL A 1 186 ? 30.905 33.089 4.798 1.00 18.88 165 VAL A CA 1
ATOM 1238 C C . VAL A 1 186 ? 29.907 33.904 3.975 1.00 20.15 165 VAL A C 1
ATOM 1239 O O . VAL A 1 186 ? 29.415 33.423 2.955 1.00 21.53 165 VAL A O 1
ATOM 1243 N N . GLY A 1 187 ? 29.579 35.109 4.412 1.00 20.58 166 GLY A N 1
ATOM 1244 C CA . GLY A 1 187 ? 28.698 35.976 3.639 1.00 20.87 166 GLY A CA 1
ATOM 1245 C C . GLY A 1 187 ? 27.211 35.682 3.780 1.00 21.21 166 GLY A C 1
ATOM 1246 O O . GLY A 1 187 ? 26.407 36.195 3.008 1.00 21.60 166 GLY A O 1
ATOM 1247 N N . LEU A 1 188 ? 26.838 34.882 4.769 1.00 20.76 167 LEU A N 1
ATOM 1248 C CA . LEU A 1 188 ? 25.425 34.625 5.074 1.00 21.35 167 LEU A CA 1
ATOM 1249 C C . LEU A 1 188 ? 24.733 35.883 5.596 1.00 21.89 167 LEU A C 1
ATOM 1250 O O . LEU A 1 188 ? 25.276 36.607 6.443 1.00 22.17 167 LEU A O 1
ATOM 1255 N N . THR A 1 189 ? 23.524 36.137 5.117 1.00 22.18 168 THR A N 1
ATOM 1256 C CA . THR A 1 189 ? 22.725 37.242 5.641 1.00 23.07 168 THR A CA 1
ATOM 1257 C C . THR A 1 189 ? 21.476 36.642 6.262 1.00 22.50 168 THR A C 1
ATOM 1258 O O . THR A 1 189 ? 21.281 35.431 6.232 1.00 19.64 168 THR A O 1
ATOM 1262 N N . HIS A 1 190 ? 20.645 37.473 6.867 1.00 23.40 169 HIS A N 1
ATOM 1263 C CA . HIS A 1 190 ? 19.404 36.969 7.431 1.00 24.31 169 HIS A CA 1
ATOM 1264 C C . HIS A 1 190 ? 18.344 38.040 7.479 1.00 26.98 169 HIS A C 1
ATOM 1265 O O . HIS A 1 190 ? 18.627 39.237 7.364 1.00 26.64 169 HIS A O 1
ATOM 1272 N N . SER A 1 191 ? 17.117 37.579 7.661 1.00 28.84 170 SER A N 1
ATOM 1273 C CA . SER A 1 191 ? 15.980 38.446 7.903 1.00 32.24 170 SER A CA 1
ATOM 1274 C C . SER A 1 191 ? 15.219 37.871 9.093 1.00 33.12 170 SER A C 1
ATOM 1275 O O . SER A 1 191 ? 15.330 36.676 9.389 1.00 31.21 170 SER A O 1
ATOM 1278 N N . SER A 1 192 ? 14.473 38.729 9.787 1.00 35.94 171 SER A N 1
ATOM 1279 C CA . SER A 1 192 ? 13.730 38.322 10.972 1.00 37.48 171 SER A CA 1
ATOM 1280 C C . SER A 1 192 ? 12.255 38.148 10.647 1.00 39.78 171 SER A C 1
ATOM 1281 O O . SER A 1 192 ? 11.690 38.914 9.873 1.00 41.16 171 SER A O 1
ATOM 1284 N N . MET A 1 193 ? 11.643 37.134 11.249 1.00 40.96 172 MET A N 1
ATOM 1285 C CA . MET A 1 193 ? 10.202 36.901 11.147 1.00 43.40 172 MET A CA 1
ATOM 1286 C C . MET A 1 193 ? 9.708 36.176 12.395 1.00 42.59 172 MET A C 1
ATOM 1287 O O . MET A 1 193 ? 10.150 36.480 13.505 1.00 42.86 172 MET A O 1
ATOM 1292 N N . TYR A 1 201 ? 12.188 34.875 14.883 1.00 24.67 180 TYR A N 1
ATOM 1293 C CA . TYR A 1 201 ? 12.951 33.834 14.195 1.00 22.80 180 TYR A CA 1
ATOM 1294 C C . TYR A 1 201 ? 13.753 34.418 13.037 1.00 22.86 180 TYR A C 1
ATOM 1295 O O . TYR A 1 201 ? 13.263 35.254 12.291 1.00 25.19 180 TYR A O 1
ATOM 1304 N N . ARG A 1 202 ? 14.999 33.974 12.898 1.00 21.38 181 ARG A N 1
ATOM 1305 C CA . ARG A 1 202 ? 15.862 34.454 11.843 1.00 20.71 181 ARG A CA 1
ATOM 1306 C C . ARG A 1 202 ? 16.003 33.412 10.737 1.00 19.22 181 ARG A C 1
ATOM 1307 O O . ARG A 1 202 ? 16.274 32.247 11.017 1.00 17.48 181 ARG A O 1
ATOM 1315 N N . VAL A 1 203 ? 15.761 33.841 9.499 1.00 19.47 182 VAL A N 1
ATOM 1316 C CA . VAL A 1 203 ? 15.950 32.985 8.332 1.00 19.03 182 VAL A CA 1
ATOM 1317 C C . VAL A 1 203 ? 17.221 33.419 7.614 1.00 19.37 182 VAL A C 1
ATOM 1318 O O . VAL A 1 203 ? 17.404 34.596 7.272 1.00 19.92 182 VAL A O 1
ATOM 1322 N N . LEU A 1 204 ? 18.101 32.449 7.418 1.00 18.14 183 LEU A N 1
ATOM 1323 C CA . LEU A 1 204 ? 19.415 32.671 6.894 1.00 18.67 183 LEU A CA 1
ATOM 1324 C C . LEU A 1 204 ? 19.376 32.582 5.396 1.00 19.43 183 LEU A C 1
ATOM 1325 O O . LEU A 1 204 ? 18.646 31.747 4.853 1.00 18.73 183 LEU A O 1
ATOM 1330 N N . LYS A 1 205 ? 20.174 33.425 4.740 1.00 21.19 184 LYS A N 1
ATOM 1331 C CA . LYS A 1 205 ? 20.182 33.497 3.292 1.00 23.31 184 LYS A CA 1
ATOM 1332 C C . LYS A 1 205 ? 21.594 33.474 2.733 1.00 23.32 184 LYS A C 1
ATOM 1333 O O . LYS A 1 205 ? 22.481 34.158 3.236 1.00 23.90 184 LYS A O 1
ATOM 1339 N N . ALA A 1 206 ? 21.785 32.658 1.701 1.00 23.97 185 ALA A N 1
ATOM 1340 C CA . ALA A 1 206 ? 23.007 32.615 0.917 1.00 24.41 185 ALA A CA 1
ATOM 1341 C C . ALA A 1 206 ? 22.593 33.171 -0.425 1.00 26.30 185 ALA A C 1
ATOM 1342 O O . ALA A 1 206 ? 21.941 32.479 -1.207 1.00 26.95 185 ALA A O 1
ATOM 1344 N N . GLY A 1 207 ? 22.915 34.439 -0.654 1.00 28.27 186 GLY A N 1
ATOM 1345 C CA . GLY A 1 207 ? 22.335 35.197 -1.746 1.00 30.03 186 GLY A CA 1
ATOM 1346 C C . GLY A 1 207 ? 20.856 35.415 -1.522 1.00 31.06 186 GLY A C 1
ATOM 1347 O O . GLY A 1 207 ? 20.445 35.940 -0.485 1.00 31.54 186 GLY A O 1
ATOM 1348 N N . ASP A 1 208 ? 20.049 34.998 -2.492 1.00 32.07 187 ASP A N 1
ATOM 1349 C CA . ASP A 1 208 ? 18.594 35.139 -2.412 1.00 33.04 187 ASP A CA 1
ATOM 1350 C C . ASP A 1 208 ? 17.915 33.870 -1.886 1.00 31.70 187 ASP A C 1
ATOM 1351 O O . ASP A 1 208 ? 16.692 33.837 -1.733 1.00 32.75 187 ASP A O 1
ATOM 1356 N N . ALA A 1 209 ? 18.701 32.839 -1.567 1.00 29.51 188 ALA A N 1
ATOM 1357 C CA . ALA A 1 209 ? 18.138 31.551 -1.198 1.00 27.61 188 ALA A CA 1
ATOM 1358 C C . ALA A 1 209 ? 18.108 31.419 0.328 1.00 25.82 188 ALA A C 1
ATOM 1359 O O . ALA A 1 209 ? 19.107 31.686 0.981 1.00 23.75 188 ALA A O 1
ATOM 1361 N N . GLU A 1 210 ? 16.947 31.030 0.862 1.00 24.70 189 GLU A N 1
ATOM 1362 C CA . GLU A 1 210 ? 16.793 30.687 2.272 1.00 22.71 189 GLU A CA 1
ATOM 1363 C C . GLU A 1 210 ? 17.442 29.329 2.485 1.00 20.67 189 GLU A C 1
ATOM 1364 O O . GLU A 1 210 ? 17.141 28.364 1.765 1.00 20.93 189 GLU A O 1
ATOM 1370 N N . VAL A 1 211 ? 18.349 29.260 3.458 1.00 18.08 190 VAL A N 1
ATOM 1371 C CA . VAL A 1 211 ? 19.148 28.066 3.650 1.00 16.02 190 VAL A CA 1
ATOM 1372 C C . VAL A 1 211 ? 19.160 27.514 5.084 1.00 14.82 190 VAL A C 1
ATOM 1373 O O . VAL A 1 211 ? 19.782 26.498 5.333 1.00 13.61 190 VAL A O 1
ATOM 1377 N N . GLY A 1 212 ? 18.490 28.181 6.014 1.00 14.41 191 GLY A N 1
ATOM 1378 C CA . GLY A 1 212 ? 18.470 27.729 7.380 1.00 13.89 191 GLY A CA 1
ATOM 1379 C C . GLY A 1 212 ? 17.871 28.746 8.316 1.00 14.35 191 GLY A C 1
ATOM 1380 O O . GLY A 1 212 ? 17.379 29.788 7.875 1.00 15.54 191 GLY A O 1
ATOM 1381 N N . GLY A 1 213 ? 17.892 28.427 9.603 1.00 14.03 192 GLY A N 1
ATOM 1382 C CA . GLY A 1 213 ? 17.278 29.305 10.587 1.00 14.87 192 GLY A CA 1
ATOM 1383 C C . GLY A 1 213 ? 18.149 29.500 11.795 1.00 14.23 192 GLY A C 1
ATOM 1384 O O . GLY A 1 213 ? 19.199 28.881 11.931 1.00 13.34 192 GLY A O 1
ATOM 1385 N N . CYS A 1 214 ? 17.701 30.389 12.678 1.00 14.36 193 CYS A N 1
ATOM 1386 C CA . CYS A 1 214 ? 18.425 30.668 13.897 1.00 14.89 193 CYS A CA 1
ATOM 1387 C C . CYS A 1 214 ? 17.476 31.218 14.942 1.00 16.41 193 CYS A C 1
ATOM 1388 O O . CYS A 1 214 ? 16.715 32.168 14.672 1.00 17.48 193 CYS A O 1
ATOM 1391 N N . MET A 1 215 ? 17.538 30.656 16.143 1.00 16.45 194 MET A N 1
ATOM 1392 C CA . MET A 1 215 ? 16.806 31.221 17.260 1.00 19.29 194 MET A CA 1
ATOM 1393 C C . MET A 1 215 ? 17.495 30.850 18.570 1.00 19.43 194 MET A C 1
ATOM 1394 O O . MET A 1 215 ? 18.497 30.176 18.572 1.00 16.74 194 MET A O 1
ATOM 1399 N N . GLU A 1 216 ? 16.971 31.356 19.674 1.00 21.67 195 GLU A N 1
ATOM 1400 C CA . GLU A 1 216 ? 17.518 31.065 20.991 1.00 24.75 195 GLU A CA 1
ATOM 1401 C C . GLU A 1 216 ? 17.078 29.650 21.457 1.00 25.27 195 GLU A C 1
ATOM 1402 O O . GLU A 1 216 ? 15.979 29.208 21.133 1.00 27.02 195 GLU A O 1
ATOM 1408 N N . PRO A 1 217 ? 17.947 28.916 22.178 1.00 25.89 196 PRO A N 1
ATOM 1409 C CA . PRO A 1 217 ? 17.582 27.531 22.493 1.00 26.21 196 PRO A CA 1
ATOM 1410 C C . PRO A 1 217 ? 16.368 27.428 23.421 1.00 27.74 196 PRO A C 1
ATOM 1411 O O . PRO A 1 217 ? 16.023 28.411 24.099 1.00 28.20 196 PRO A O 1
ATOM 1415 N N . PRO A 1 218 ? 15.721 26.241 23.444 1.00 28.51 197 PRO A N 1
ATOM 1416 C CA . PRO A 1 218 ? 14.445 25.981 24.132 1.00 29.20 197 PRO A CA 1
ATOM 1417 C C . PRO A 1 218 ? 14.451 25.966 25.657 1.00 30.37 197 PRO A C 1
ATOM 1418 O O . PRO A 1 218 ? 13.401 26.135 26.266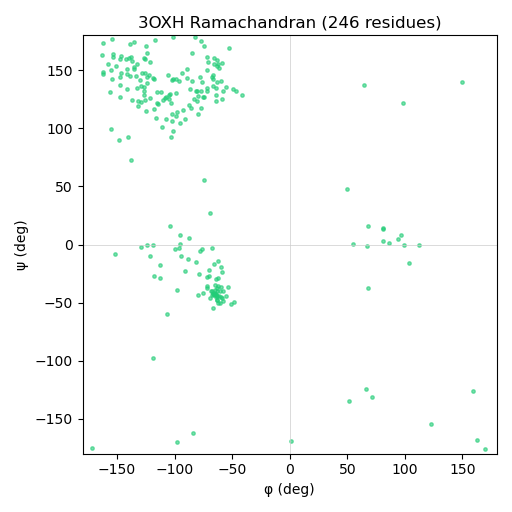 1.00 31.95 197 PRO A O 1
ATOM 1422 N N . MET A 1 219 ? 15.608 25.737 26.267 1.00 30.00 198 MET A N 1
ATOM 1423 C CA . MET A 1 219 ? 15.662 25.367 27.683 1.00 30.68 198 MET A CA 1
ATOM 1424 C C . MET A 1 219 ? 17.052 25.728 28.189 1.00 28.44 198 MET A C 1
ATOM 1425 O O . MET A 1 219 ? 17.990 25.757 27.406 1.00 26.08 198 MET A O 1
ATOM 1430 N N . PRO A 1 220 ? 17.202 25.963 29.505 1.00 27.03 199 PRO A N 1
ATOM 1431 C CA . PRO A 1 220 ? 18.569 26.079 30.011 1.00 26.74 199 PRO A CA 1
ATOM 1432 C C . PRO A 1 220 ? 19.334 24.768 29.803 1.00 25.55 199 PRO A C 1
ATOM 1433 O O . PRO A 1 220 ? 18.730 23.713 29.683 1.00 24.79 199 PRO A O 1
ATOM 1437 N N . GLY A 1 221 ? 20.654 24.836 29.727 1.00 25.50 200 GLY A N 1
ATOM 1438 C CA . GLY A 1 221 ? 21.467 23.624 29.641 1.00 25.65 200 GLY A CA 1
ATOM 1439 C C . GLY A 1 221 ? 21.577 23.009 28.252 1.00 24.93 200 GLY A C 1
ATOM 1440 O O . GLY A 1 221 ? 22.191 21.959 28.097 1.00 25.82 200 GLY A O 1
ATOM 1441 N N . VAL A 1 222 ? 20.978 23.659 27.256 1.00 23.77 201 VAL A N 1
ATOM 1442 C CA . VAL A 1 222 ? 21.142 23.286 25.850 1.00 23.13 201 VAL A CA 1
ATOM 1443 C C . VAL A 1 222 ? 22.309 24.136 25.337 1.00 22.54 201 VAL A C 1
ATOM 1444 O O . VAL A 1 222 ? 22.208 25.350 25.351 1.00 22.89 201 VAL A O 1
ATOM 1448 N N . PRO A 1 223 ? 23.430 23.505 24.947 1.00 21.56 202 PRO A N 1
ATOM 1449 C CA . PRO A 1 223 ? 24.577 24.277 24.464 1.00 20.80 202 PRO A CA 1
ATOM 1450 C C . PRO A 1 223 ? 24.228 24.976 23.171 1.00 18.67 202 PRO A C 1
ATOM 1451 O O . PRO A 1 223 ? 23.365 24.511 22.451 1.00 17.06 202 PRO A O 1
ATOM 1455 N N . ASN A 1 224 ? 24.920 26.070 22.859 1.00 16.63 203 ASN A N 1
ATOM 1456 C CA . ASN A 1 224 ? 24.753 26.653 21.540 1.00 14.66 203 ASN A CA 1
ATOM 1457 C C . ASN A 1 224 ? 25.258 25.644 20.503 1.00 13.43 203 ASN A C 1
ATOM 1458 O O . ASN A 1 224 ? 26.359 25.122 20.624 1.00 13.24 203 ASN A O 1
ATOM 1463 N N . HIS A 1 225 ? 24.433 25.355 19.500 1.00 12.44 204 HIS A N 1
ATOM 1464 C CA . HIS A 1 225 ? 24.776 24.356 18.508 1.00 11.84 204 HIS A CA 1
ATOM 1465 C C . HIS A 1 225 ? 23.923 24.466 17.256 1.00 10.55 204 HIS A C 1
ATOM 1466 O O . HIS A 1 225 ? 22.852 25.087 17.282 1.00 10.93 204 HIS A O 1
ATOM 1473 N N . TRP A 1 226 ? 24.414 23.834 16.187 1.00 9.52 205 TRP A N 1
ATOM 1474 C CA . TRP A 1 226 ? 23.664 23.650 14.954 1.00 9.71 205 TRP A CA 1
ATOM 1475 C C . TRP A 1 226 ? 22.807 22.402 15.051 1.00 10.75 205 TRP A C 1
ATOM 1476 O O . TRP A 1 226 ? 23.302 21.284 15.218 1.00 11.72 205 TRP A O 1
ATOM 1487 N N . HIS A 1 227 ? 21.511 22.617 14.980 1.00 10.10 206 HIS A N 1
ATOM 1488 C CA . HIS A 1 227 ? 20.540 21.520 15.150 1.00 10.41 206 HIS A CA 1
ATOM 1489 C C . HIS A 1 227 ? 20.107 20.972 13.802 1.00 10.12 206 HIS A C 1
ATOM 1490 O O . HIS A 1 227 ? 19.886 21.742 12.875 1.00 10.51 206 HIS A O 1
ATOM 1497 N N . VAL A 1 228 ? 19.956 19.646 13.710 1.00 9.91 207 VAL A N 1
ATOM 1498 C CA . VAL A 1 228 ? 19.654 18.968 12.439 1.00 9.33 207 VAL A CA 1
ATOM 1499 C C . VAL A 1 228 ? 18.202 18.439 12.428 1.00 9.16 207 VAL A C 1
ATOM 1500 O O . VAL A 1 228 ? 17.809 17.729 13.361 1.00 9.60 207 VAL A O 1
ATOM 1504 N N . TYR A 1 229 ? 17.436 18.814 11.397 1.00 9.96 208 TYR A N 1
ATOM 1505 C CA . TYR A 1 229 ? 16.094 18.292 11.119 1.00 10.48 208 TYR A CA 1
ATOM 1506 C C . TYR A 1 229 ? 16.050 17.450 9.851 1.00 10.83 208 TYR A C 1
ATOM 1507 O O . TYR A 1 229 ? 16.486 17.902 8.784 1.00 12.02 208 TYR A O 1
ATOM 1516 N N . PHE A 1 230 ? 15.452 16.265 9.962 1.00 10.80 209 PHE A N 1
ATOM 1517 C CA . PHE A 1 230 ? 15.138 15.412 8.828 1.00 11.01 209 PHE A CA 1
ATOM 1518 C C . PHE A 1 230 ? 13.646 15.468 8.580 1.00 11.52 209 PHE A C 1
ATOM 1519 O O . PHE A 1 230 ? 12.857 15.558 9.510 1.00 10.92 209 PHE A O 1
ATOM 1527 N N . ALA A 1 231 ? 13.276 15.392 7.309 1.00 11.98 210 ALA A N 1
ATOM 1528 C CA . ALA A 1 231 ? 11.891 15.408 6.909 1.00 12.36 210 ALA A CA 1
ATOM 1529 C C . ALA A 1 231 ? 11.228 14.073 7.180 1.00 13.50 210 ALA A C 1
ATOM 1530 O O . ALA A 1 231 ? 11.818 13.010 6.934 1.00 13.24 210 ALA A O 1
ATOM 1532 N N . VAL A 1 232 ? 9.986 14.136 7.654 1.00 13.90 211 VAL A N 1
ATOM 1533 C CA . VAL A 1 232 ? 9.168 12.929 7.809 1.00 14.78 211 VAL A CA 1
ATOM 1534 C C . VAL A 1 232 ? 7.723 13.214 7.382 1.00 16.12 211 VAL A C 1
ATOM 1535 O O . VAL A 1 232 ? 7.303 14.371 7.334 1.00 16.97 211 VAL A O 1
ATOM 1539 N N . ASP A 1 233 ? 6.987 12.145 7.092 1.00 17.35 212 ASP A N 1
ATOM 1540 C CA . ASP A 1 233 ? 5.573 12.256 6.690 1.00 19.01 212 ASP A CA 1
ATOM 1541 C C . ASP A 1 233 ? 4.631 12.473 7.881 1.00 18.34 212 ASP A C 1
ATOM 1542 O O . ASP A 1 233 ? 3.531 13.022 7.725 1.00 18.81 212 ASP A O 1
ATOM 1547 N N . ASP A 1 234 ? 5.058 12.029 9.058 1.00 16.88 213 ASP A N 1
ATOM 1548 C CA . ASP A 1 234 ? 4.205 11.982 10.250 1.00 16.34 213 ASP A CA 1
ATOM 1549 C C . ASP A 1 234 ? 5.122 12.021 11.483 1.00 15.26 213 ASP A C 1
ATOM 1550 O O . ASP A 1 234 ? 5.716 11.009 11.857 1.00 15.19 213 ASP A O 1
ATOM 1555 N N . ALA A 1 235 ? 5.265 13.199 12.084 1.00 14.68 214 ALA A N 1
ATOM 1556 C CA . ALA A 1 235 ? 6.163 13.368 13.224 1.00 13.32 214 ALA A CA 1
ATOM 1557 C C . ALA A 1 235 ? 5.797 12.434 14.378 1.00 13.27 214 ALA A C 1
ATOM 1558 O O . ALA A 1 235 ? 6.674 11.873 15.034 1.00 13.19 214 ALA A O 1
ATOM 1560 N N . ASP A 1 236 ? 4.508 12.273 14.617 1.00 13.91 215 ASP A N 1
ATOM 1561 C CA . ASP A 1 236 ? 4.022 11.465 15.751 1.00 14.52 215 ASP A CA 1
ATOM 1562 C C . ASP A 1 236 ? 4.380 10.005 15.556 1.00 15.16 215 ASP A C 1
ATOM 1563 O O . ASP A 1 236 ? 4.810 9.333 16.490 1.00 15.38 215 ASP A O 1
ATOM 1568 N N . ALA A 1 237 ? 4.190 9.519 14.335 1.00 15.66 216 ALA A N 1
ATOM 1569 C CA . ALA A 1 237 ? 4.503 8.130 13.988 1.00 16.23 216 ALA A CA 1
ATOM 1570 C C . ALA A 1 237 ? 5.998 7.854 14.113 1.00 15.50 216 ALA A C 1
ATOM 1571 O O . ALA A 1 237 ? 6.403 6.809 14.626 1.00 15.90 216 ALA A O 1
ATOM 1573 N N . THR A 1 238 ? 6.806 8.795 13.635 1.00 14.18 217 THR A N 1
ATOM 1574 C CA . THR A 1 238 ? 8.257 8.678 13.687 1.00 13.82 217 THR A CA 1
ATOM 1575 C C . THR A 1 238 ? 8.742 8.713 15.145 1.00 13.53 217 THR A C 1
ATOM 1576 O O . THR A 1 238 ? 9.624 7.927 15.519 1.00 13.03 217 THR A O 1
ATOM 1580 N N . ALA A 1 239 ? 8.163 9.598 15.963 1.00 13.34 218 ALA A N 1
ATOM 1581 C CA . ALA A 1 239 ? 8.544 9.673 17.380 1.00 13.06 218 ALA A CA 1
ATOM 1582 C C . ALA A 1 239 ? 8.285 8.324 18.074 1.00 14.33 218 ALA A C 1
ATOM 1583 O O . ALA A 1 239 ? 9.118 7.837 18.855 1.00 15.25 218 ALA A O 1
ATOM 1585 N N . ALA A 1 240 ? 7.117 7.745 17.806 1.00 15.18 219 ALA A N 1
ATOM 1586 C CA . ALA A 1 240 ? 6.746 6.440 18.373 1.00 16.17 219 ALA A CA 1
ATOM 1587 C C . ALA A 1 240 ? 7.719 5.351 17.922 1.00 16.60 219 ALA A C 1
ATOM 1588 O O . ALA A 1 240 ? 8.165 4.507 18.709 1.00 17.64 219 ALA A O 1
ATOM 1590 N N . LYS A 1 241 ? 8.037 5.376 16.641 1.00 16.60 220 LYS A N 1
ATOM 1591 C CA . LYS A 1 241 ? 8.968 4.417 16.054 1.00 17.82 220 LYS A CA 1
ATOM 1592 C C . LYS A 1 241 ? 10.358 4.550 16.651 1.00 16.82 220 LYS A C 1
ATOM 1593 O O . LYS A 1 241 ? 11.036 3.541 16.893 1.00 16.96 220 LYS A O 1
ATOM 1599 N N . ALA A 1 242 ? 10.790 5.794 16.887 1.00 14.76 221 ALA A N 1
ATOM 1600 C CA . ALA A 1 242 ? 12.069 6.042 17.530 1.00 14.60 221 ALA A CA 1
ATOM 1601 C C . ALA A 1 242 ? 12.160 5.380 18.917 1.00 14.72 221 ALA A C 1
ATOM 1602 O O . ALA A 1 242 ? 13.141 4.706 19.235 1.00 14.71 221 ALA A O 1
ATOM 1604 N N . ALA A 1 243 ? 11.139 5.569 19.741 1.00 14.69 222 ALA A N 1
ATOM 1605 C CA . ALA A 1 243 ? 11.142 4.992 21.078 1.00 16.10 222 ALA A CA 1
ATOM 1606 C C . ALA A 1 243 ? 11.157 3.453 20.969 1.00 16.93 222 ALA A C 1
ATOM 1607 O O . ALA A 1 243 ? 11.905 2.762 21.658 1.00 17.56 222 ALA A O 1
ATOM 1609 N N . ALA A 1 244 ? 10.333 2.937 20.070 1.00 17.18 223 ALA A N 1
ATOM 1610 C CA . ALA A 1 244 ? 10.223 1.495 19.836 1.00 18.14 223 ALA A CA 1
ATOM 1611 C C . ALA A 1 244 ? 11.526 0.878 19.331 1.00 18.30 223 ALA A C 1
ATOM 1612 O O . ALA A 1 244 ? 11.799 -0.292 19.594 1.00 19.18 223 ALA A O 1
ATOM 1614 N N . ALA A 1 245 ? 12.318 1.669 18.632 1.00 18.01 224 ALA A N 1
ATOM 1615 C CA . ALA A 1 245 ? 13.609 1.237 18.108 1.00 18.20 224 ALA A CA 1
ATOM 1616 C C . ALA A 1 245 ? 14.761 1.425 19.101 1.00 18.58 224 ALA A C 1
ATOM 1617 O O . ALA A 1 245 ? 15.917 1.200 18.745 1.00 19.52 224 ALA A O 1
ATOM 1619 N N . GLY A 1 246 ? 14.465 1.843 20.330 1.00 18.15 225 GLY A N 1
ATOM 1620 C CA . GLY A 1 246 ? 15.502 1.951 21.354 1.00 18.58 225 GLY A CA 1
ATOM 1621 C C . GLY A 1 246 ? 16.047 3.345 21.586 1.00 18.05 225 GLY A C 1
ATOM 1622 O O . GLY A 1 246 ? 16.918 3.539 22.441 1.00 17.77 225 GLY A O 1
ATOM 1623 N N . GLY A 1 247 ? 15.537 4.318 20.834 1.00 16.31 226 GLY A N 1
ATOM 1624 C CA . GLY A 1 247 ? 15.831 5.721 21.080 1.00 15.76 226 GLY A CA 1
ATOM 1625 C C . GLY A 1 247 ? 14.938 6.329 22.126 1.00 15.98 226 GLY A C 1
ATOM 1626 O O . GLY A 1 247 ? 14.298 5.623 22.896 1.00 15.69 226 GLY A O 1
ATOM 1627 N N . GLN A 1 248 ? 14.888 7.658 22.145 1.00 15.62 227 GLN A N 1
ATOM 1628 C CA . GLN A 1 248 ? 14.094 8.386 23.128 1.00 17.46 227 GLN A CA 1
ATOM 1629 C C . GLN A 1 248 ? 13.428 9.597 22.514 1.00 15.10 227 GLN A C 1
ATOM 1630 O O . GLN A 1 248 ? 13.990 10.222 21.626 1.00 15.00 227 GLN A O 1
ATOM 1636 N N . VAL A 1 249 ? 12.234 9.930 22.998 1.00 14.71 228 VAL A N 1
ATOM 1637 C CA . VAL A 1 249 ? 11.560 11.168 22.595 1.00 13.38 228 VAL A CA 1
ATOM 1638 C C . VAL A 1 249 ? 11.960 12.256 23.582 1.00 13.59 228 VAL A C 1
ATOM 1639 O O . VAL A 1 249 ? 11.556 12.227 24.749 1.00 14.60 228 VAL A O 1
ATOM 1643 N N . ILE A 1 250 ? 12.791 13.186 23.129 1.00 13.86 229 ILE A N 1
ATOM 1644 C CA . ILE A 1 250 ? 13.276 14.288 23.960 1.00 14.00 229 ILE A CA 1
ATOM 1645 C C . ILE A 1 250 ? 12.238 15.427 24.086 1.00 13.07 229 ILE A C 1
ATOM 1646 O O . ILE A 1 250 ? 12.017 15.966 25.178 1.00 13.90 229 ILE A O 1
ATOM 1651 N N . ALA A 1 251 ? 11.607 15.785 22.976 1.00 12.06 230 ALA A N 1
ATOM 1652 C CA . ALA A 1 251 ? 10.458 16.683 22.991 1.00 12.00 230 ALA A CA 1
ATOM 1653 C C . ALA A 1 251 ? 9.371 16.037 22.131 1.00 11.63 230 ALA A C 1
ATOM 1654 O O . ALA A 1 251 ? 9.606 15.678 20.968 1.00 10.92 230 ALA A O 1
ATOM 1656 N N . GLU A 1 252 ? 8.219 15.841 22.755 1.00 13.37 231 GLU A N 1
ATOM 1657 C CA . GLU A 1 252 ? 7.087 15.159 22.126 1.00 13.60 231 GLU A CA 1
ATOM 1658 C C . GLU A 1 252 ? 6.620 15.972 20.932 1.00 13.14 231 GLU A C 1
ATOM 1659 O O . GLU A 1 252 ? 6.784 17.190 20.915 1.00 13.17 231 GLU A O 1
ATOM 1665 N N . PRO A 1 253 ? 6.014 15.308 19.941 1.00 12.83 232 PRO A N 1
ATOM 1666 C CA . PRO A 1 253 ? 5.478 16.008 18.769 1.00 12.83 232 PRO A CA 1
ATOM 1667 C C . PRO A 1 253 ? 4.649 17.244 19.144 1.00 13.18 232 PRO A C 1
ATOM 1668 O O . PRO A 1 253 ? 3.796 17.193 20.036 1.00 13.26 232 PRO A O 1
ATOM 1672 N N . ALA A 1 254 ? 4.930 18.353 18.479 1.00 13.94 233 ALA A N 1
ATOM 1673 C CA . ALA A 1 254 ? 4.250 19.608 18.748 1.00 15.56 233 ALA A CA 1
ATOM 1674 C C . ALA A 1 254 ? 4.204 20.434 17.488 1.00 17.45 233 ALA A C 1
ATOM 1675 O O . ALA A 1 254 ? 5.068 20.304 16.632 1.00 16.12 233 ALA A O 1
ATOM 1677 N N . ASP A 1 255 ? 3.203 21.309 17.389 1.00 19.79 234 ASP A N 1
ATOM 1678 C CA . ASP A 1 255 ? 3.065 22.143 16.202 1.00 22.09 234 ASP A CA 1
ATOM 1679 C C . ASP A 1 255 ? 3.910 23.393 16.303 1.00 23.56 234 ASP A C 1
ATOM 1680 O O . ASP A 1 255 ? 4.000 24.005 17.373 1.00 22.76 234 ASP A O 1
ATOM 1685 N N . ILE A 1 256 ? 4.517 23.761 15.171 1.00 25.52 235 ILE A N 1
ATOM 1686 C CA . ILE A 1 256 ? 5.103 25.084 14.962 1.00 28.65 235 ILE A CA 1
ATOM 1687 C C . ILE A 1 256 ? 4.164 25.811 13.992 1.00 30.44 235 ILE A C 1
ATOM 1688 O O . ILE A 1 256 ? 4.094 25.450 12.812 1.00 31.11 235 ILE A O 1
ATOM 1693 N N . PRO A 1 257 ? 3.397 26.802 14.489 1.00 32.75 236 PRO A N 1
ATOM 1694 C CA . PRO A 1 257 ? 2.441 27.555 13.673 1.00 34.41 236 PRO A CA 1
ATOM 1695 C C . PRO A 1 257 ? 2.929 27.946 12.277 1.00 35.03 236 PRO A C 1
ATOM 1696 O O . PRO A 1 257 ? 4.017 28.510 12.132 1.00 34.40 236 PRO A O 1
ATOM 1700 N N . SER A 1 258 ? 2.111 27.617 11.272 1.00 36.53 237 SER A N 1
ATOM 1701 C CA . SER A 1 258 ? 2.366 27.921 9.851 1.00 37.37 237 SER A CA 1
ATOM 1702 C C . SER A 1 258 ? 3.554 27.177 9.229 1.00 35.88 237 SER A C 1
ATOM 1703 O O . SER A 1 258 ? 3.819 27.329 8.037 1.00 36.62 237 SER A O 1
ATOM 1706 N N . VAL A 1 259 ? 4.248 26.354 10.016 1.00 34.07 238 VAL A N 1
ATOM 1707 C CA . VAL A 1 259 ? 5.398 25.603 9.527 1.00 32.52 238 VAL A CA 1
ATOM 1708 C C . VAL A 1 259 ? 5.002 24.136 9.376 1.00 31.28 238 VAL A C 1
ATOM 1709 O O . VAL A 1 259 ? 5.054 23.571 8.275 1.00 32.08 238 VAL A O 1
ATOM 1713 N N . GLY A 1 260 ? 4.594 23.529 10.488 1.00 29.35 239 GLY A N 1
ATOM 1714 C CA . GLY A 1 260 ? 4.148 22.149 10.477 1.00 27.59 239 GLY A CA 1
ATOM 1715 C C . GLY A 1 260 ? 4.218 21.546 11.869 1.00 25.38 239 GLY A C 1
ATOM 1716 O O . GLY A 1 260 ? 3.673 22.113 12.819 1.00 26.60 239 GLY A O 1
ATOM 1717 N N . ARG A 1 261 ? 4.896 20.415 11.992 1.00 21.44 240 ARG A N 1
ATOM 1718 C CA . ARG A 1 261 ? 4.934 19.681 13.269 1.00 18.98 240 ARG A CA 1
ATOM 1719 C C . ARG A 1 261 ? 6.275 18.961 13.440 1.00 16.68 240 ARG A C 1
ATOM 1720 O O . ARG A 1 261 ? 6.768 18.337 12.513 1.00 15.65 240 ARG A O 1
ATOM 1728 N N . PHE A 1 262 ? 6.844 19.012 14.644 1.00 14.87 241 PHE A N 1
ATOM 1729 C CA . PHE A 1 262 ? 8.185 18.490 14.865 1.00 13.79 241 PHE A CA 1
ATOM 1730 C C . PHE A 1 262 ? 8.279 17.705 16.167 1.00 13.05 241 PHE A C 1
ATOM 1731 O O . PHE A 1 262 ? 7.425 17.840 17.024 1.00 13.11 241 PHE A O 1
ATOM 1739 N N . ALA A 1 263 ? 9.314 16.876 16.285 1.00 11.75 242 ALA A N 1
ATOM 1740 C CA . ALA A 1 263 ? 9.655 16.214 17.543 1.00 11.52 242 ALA A CA 1
ATOM 1741 C C . ALA A 1 263 ? 11.170 16.214 17.638 1.00 11.28 242 ALA A C 1
ATOM 1742 O O . ALA A 1 263 ? 11.857 16.194 16.618 1.00 11.29 242 ALA A O 1
ATOM 1744 N N . VAL A 1 264 ? 11.679 16.226 18.858 1.00 10.71 243 VAL A N 1
ATOM 1745 C CA . VAL A 1 264 ? 13.123 16.151 19.092 1.00 10.95 243 VAL A CA 1
ATOM 1746 C C . VAL A 1 264 ? 13.379 14.770 19.628 1.00 10.86 243 VAL A C 1
ATOM 1747 O O . VAL A 1 264 ? 12.743 14.371 20.601 1.00 12.56 243 VAL A O 1
ATOM 1751 N N . LEU A 1 265 ? 14.309 14.050 18.996 1.00 11.47 244 LEU A N 1
ATOM 1752 C CA . LEU A 1 265 ? 14.544 12.642 19.251 1.00 11.82 244 LEU A CA 1
ATOM 1753 C C . LEU A 1 265 ? 16.007 12.369 19.564 1.00 12.26 244 LEU A C 1
ATOM 1754 O O . LEU A 1 265 ? 16.876 13.163 19.217 1.00 11.72 244 LEU A O 1
ATOM 1759 N N . SER A 1 266 ? 16.262 11.221 20.190 1.00 12.52 245 SER A N 1
ATOM 1760 C CA . SER A 1 266 ? 17.614 10.698 20.399 1.00 14.00 245 SER A CA 1
ATOM 1761 C C . SER A 1 266 ? 17.669 9.314 19.810 1.00 14.29 245 SER A C 1
ATOM 1762 O O . SER A 1 266 ? 16.715 8.539 19.982 1.00 13.83 245 SER A O 1
ATOM 1765 N N . ASP A 1 267 ? 18.761 8.986 19.131 1.00 13.32 246 ASP A N 1
ATOM 1766 C CA . ASP A 1 267 ? 19.009 7.586 18.767 1.00 14.68 246 ASP A CA 1
ATOM 1767 C C . ASP A 1 267 ? 19.450 6.783 20.006 1.00 16.14 246 ASP A C 1
ATOM 1768 O O . ASP A 1 267 ? 19.670 7.333 21.101 1.00 15.62 246 ASP A O 1
ATOM 1773 N N . PRO A 1 268 ? 19.534 5.459 19.860 1.00 17.09 247 PRO A N 1
ATOM 1774 C CA . PRO A 1 268 ? 19.782 4.659 21.051 1.00 18.83 247 PRO A CA 1
ATOM 1775 C C . PRO A 1 268 ? 21.151 4.901 21.686 1.00 19.99 247 PRO A C 1
ATOM 1776 O O . PRO A 1 268 ? 21.379 4.521 22.849 1.00 21.52 247 PRO A O 1
ATOM 1780 N N . GLN A 1 269 ? 22.058 5.508 20.925 1.00 19.99 248 GLN A N 1
ATOM 1781 C CA . GLN A 1 269 ? 23.396 5.831 21.407 1.00 20.58 248 GLN A CA 1
ATOM 1782 C C . GLN A 1 269 ? 23.478 7.204 22.081 1.00 20.29 248 GLN A C 1
ATOM 1783 O O . GLN A 1 269 ? 24.478 7.494 22.753 1.00 21.60 248 GLN A O 1
ATOM 1789 N N . GLY A 1 270 ? 22.441 8.036 21.927 1.00 18.76 249 GLY A N 1
ATOM 1790 C CA . GLY A 1 270 ? 22.372 9.360 22.573 1.00 18.47 249 GLY A CA 1
ATOM 1791 C C . GLY A 1 270 ? 22.439 10.594 21.665 1.00 17.21 249 GLY A C 1
ATOM 1792 O O . GLY A 1 270 ? 22.433 11.710 22.149 1.00 16.91 249 GLY A O 1
ATOM 1793 N N . ALA A 1 271 ? 22.559 10.394 20.355 1.00 17.02 250 ALA A N 1
ATOM 1794 C CA . ALA A 1 271 ? 22.647 11.503 19.399 1.00 16.31 250 ALA A CA 1
ATOM 1795 C C . ALA A 1 271 ? 21.290 12.162 19.178 1.00 15.65 250 ALA A C 1
ATOM 1796 O O . ALA A 1 271 ? 20.328 11.486 18.825 1.00 16.57 250 ALA A O 1
ATOM 1798 N N . ILE A 1 272 ? 21.229 13.484 19.341 1.00 15.66 251 ILE A N 1
ATOM 1799 C CA . ILE A 1 272 ? 19.957 14.210 19.264 1.00 15.08 251 ILE A CA 1
ATOM 1800 C C . ILE A 1 272 ? 19.783 14.906 17.905 1.00 14.49 251 ILE A C 1
ATOM 1801 O O . ILE A 1 272 ? 20.744 15.443 17.318 1.00 12.84 251 ILE A O 1
ATOM 1806 N N . PHE A 1 273 ? 18.546 14.896 17.414 1.00 12.83 252 PHE A N 1
ATOM 1807 C CA . PHE A 1 273 ? 18.182 15.499 16.165 1.00 12.09 252 PHE A CA 1
ATOM 1808 C C . PHE A 1 273 ? 16.660 15.660 16.217 1.00 11.50 252 PHE A C 1
ATOM 1809 O O . PHE A 1 273 ? 15.998 15.198 17.169 1.00 12.57 252 PHE A O 1
ATOM 1817 N N . SER A 1 274 ? 16.116 16.332 15.220 1.00 10.76 253 SER A N 1
ATOM 1818 C CA . SER A 1 274 ? 14.690 16.575 15.183 1.00 10.26 253 SER A CA 1
ATOM 1819 C C . SER A 1 274 ? 14.139 16.081 13.858 1.00 10.53 253 SER A C 1
ATOM 1820 O O . SER A 1 274 ? 14.858 15.936 12.885 1.00 10.48 253 SER A O 1
ATOM 1823 N N . VAL A 1 275 ? 12.833 15.841 13.852 1.00 10.41 254 VAL A N 1
ATOM 1824 C CA . VAL A 1 275 ? 12.109 15.493 12.657 1.00 11.49 254 VAL A CA 1
ATOM 1825 C C . VAL A 1 275 ? 11.001 16.496 12.433 1.00 12.09 254 VAL A C 1
ATOM 1826 O O . VAL A 1 275 ? 10.418 17.014 13.392 1.00 12.82 254 VAL A O 1
ATOM 1830 N N . LEU A 1 276 ? 10.725 16.778 11.161 1.00 13.49 255 LEU A N 1
ATOM 1831 C CA . LEU A 1 276 ? 9.818 17.848 10.789 1.00 14.92 255 LEU A CA 1
ATOM 1832 C C . LEU A 1 276 ? 8.901 17.383 9.675 1.00 16.51 255 LEU A C 1
ATOM 1833 O O . LEU A 1 276 ? 9.360 16.919 8.636 1.00 14.59 255 LEU A O 1
ATOM 1838 N N . LYS A 1 277 ? 7.602 17.501 9.919 1.00 18.63 256 LYS A N 1
ATOM 1839 C CA . LYS A 1 277 ? 6.595 17.399 8.870 1.00 21.09 256 LYS A CA 1
ATOM 1840 C C . LYS A 1 277 ? 6.145 18.827 8.527 1.00 23.21 256 LYS A C 1
ATOM 1841 O O . LYS A 1 277 ? 5.510 19.496 9.347 1.00 23.10 256 LYS A O 1
ATOM 1847 N N . ALA A 1 278 ? 6.481 19.271 7.315 1.00 25.29 257 ALA A N 1
ATOM 1848 C CA . ALA A 1 278 ? 6.171 20.617 6.835 1.00 27.79 257 ALA A CA 1
ATOM 1849 C C . ALA A 1 278 ? 4.778 20.680 6.205 1.00 29.91 257 ALA A C 1
ATOM 1850 O O . ALA A 1 278 ? 4.400 19.808 5.406 1.00 31.41 257 ALA A O 1
ATOM 1852 N N . ALA A 1 279 ? 4.006 21.705 6.559 1.00 32.03 258 ALA A N 1
ATOM 1853 C CA . ALA A 1 279 ? 2.679 21.916 5.970 1.00 33.87 258 ALA A CA 1
ATOM 1854 C C . ALA A 1 279 ? 2.732 22.863 4.765 1.00 35.26 258 ALA A C 1
ATOM 1855 O O . ALA A 1 279 ? 3.802 23.366 4.405 1.00 34.73 258 ALA A O 1
#

Solvent-accessible surface area: 11368 Å² total; per-residue (Å²): 44,21,35,108,83,127,169,141,104,42,101,26,99,147,37,142,50,0,24,8,0,3,0,0,0,6,2,85,61,40,74,30,0,44,148,5,0,59,44,20,14,47,4,33,49,81,84,74,98,102,58,49,1,35,0,31,37,88,78,30,17,0,0,0,0,0,45,42,34,134,58,119,121,94,10,87,10,8,3,0,0,8,8,111,71,0,68,44,6,26,108,105,0,100,114,29,49,12,102,37,96,17,93,25,59,91,36,73,102,27,5,65,0,0,21,0,18,4,42,21,45,0,37,0,0,1,10,48,50,104,75,27,41,1,0,36,2,25,76,65,67,1,0,7,33,61,7,10,0,14,0,75,118,22,86,86,0,3,61,4,2,88,63,3,5,46,3,54,57,51,79,167,76,54,13,1,54,2,38,137,49,127,16,0,0,0,86,102,27,110,122,123,83,33,100,29,47,9,13,1,16,0,5,7,92,70,2,61,53,13,3,64,101,0,53,95,38,50,14,110,34,81,37,120,25,42,97,56,115,128,64,14,72,43,0,23,0,8,3,55,41,36,0,81,0,0,0,14,86,49,122

InterPro domains:
  IPR004360 Glyoxalase/fosfomycin resistance/dioxygenase domain [PF00903] (13-124)
  IPR004360 Glyoxalase/fosfomycin resistance/dioxygenase domain [PF00903] (149-250)
  IPR029068 Glyoxalase/Bleomycin resistance protein/Dihydroxybiphenyl dioxygenase [G3DSA:3.10.180.10] (1-137)
  IPR029068 Glyoxalase/Bleomycin resistance protein/Dihydroxybiphenyl dioxygenase [G3DSA:3.10.180.10] (138-261)
  IPR029068 Glyoxalase/Bleomycin resistance protein/Dihydroxybiphenyl dioxygenase [SSF54593] (9-128)
  IPR029068 Glyoxalase/Bleomycin resistance protein/Dihydroxybiphenyl dioxygenase [SSF54593] (144-255)
  IPR037523 Vicinal oxygen chelate (VOC), core domain [PS51819] (11-129)
  IPR037523 Vicinal oxygen chelate (VOC), core domain [PS51819] (143-257)
  IPR052164 Anthracycline and Secondary Metabolite Biosynthesis Protein [PTHR33993] (6-131)

Radius of gyration: 17.02 Å; Cα contacts (8 Å, |Δi|>4): 651; chains: 1; bounding box: 40×40×44 Å

Foldseek 3Di:
DQVLVVPPAQFDDAAFFQFWFAKEKEFADQPLVQVLLCLQQVWDWDWDDVT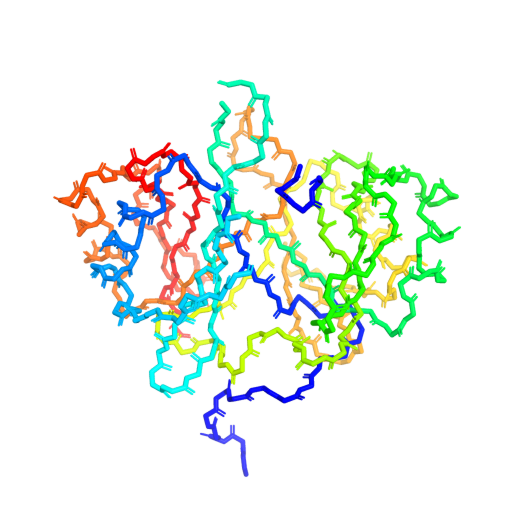WTFTDDPRWGFYIYHYHDDDDDFMEMAIEGEDQDQVQLVVCQVVLQKAFPADWDDDDQQFIKTWIAFNQGAIHMYTHGGNHRGTRHADDGRHWDAKEWAGQDVVSRQVSSCRRRNWDWDDVQIFIDSDPDGRHGYDHDDDPPDGGYIATEGEHQDQQVSQVSQVVSQKHFPAHWDDDPQFAIKTWIAHNRGYIHMYGHGD

GO terms:
  GO:0005886 plasma membrane (C, HDA)
  GO:0005576 extracellular region (C, EXP)

Nearest PDB structures (foldseek):
  3oxh-assembly1_A  TM=1.004E+00  e=2.620E-58  Mycobacterium tuberculosis
  8stb-assembly1_B  TM=8.713E-01  e=4.477E-23  Streptomyces sp.
  8stb-assembly2_A  TM=8.890E-01  e=1.942E-22  Streptomyces sp.
  8epy-assembly1_A  TM=7.329E-01  e=5.960E-18  Streptomyces sp.
  2r6u-assembly2_B  TM=6.930E-01  e=6.228E-08  Rhodococcus jostii RHA1

CATH classification: 3.10.180.10 (+1 more: 3.10.180.10)

B-factor: mean 22.87, std 9.86, range [9.16, 69.29]